Protein AF-A0A0M3KG77-F1 (afdb_monomer)

Radius of gyration: 26.74 Å; C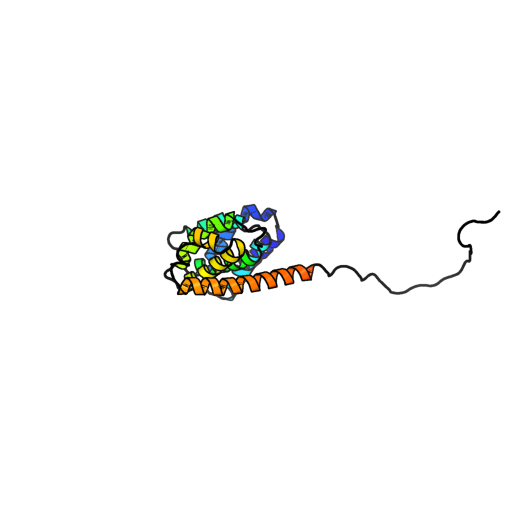α contacts (8 Å, |Δi|>4): 209; chains: 1; bounding box: 38×99×45 Å

Mean predicted aligned error: 10.79 Å

Foldseek 3Di:
DVLLVLLVVLLVCFPNCLVVCQVVVLVLLLQLVDPDPVSLVSSLSSLVSNLVRDPLLSCLNSVCVQLPPPDRDLSSLLSVLLSLLVSLLQDALVDGPVNNCLSCQVVLLVQCVDPDPSSVLSSLLNLLSVCRRPNDVVSCVRRDDQVVDPVSVVSSVVSNVVSVVSSVVVVVVVVVVPPDDDDDDDDDDDDDDDDDDDDDDDDDDDDD

InterPro domains:
  IPR011989 Armadillo-like helical [G3DSA:1.25.10.10] (1-162)
  IPR016024 Armadillo-type fold [SSF48371] (2-172)
  IPR045110 XMAP215 [PTHR12609] (2-206)

pLDDT: mean 81.8, std 22.36, range [30.47, 98.5]

Sequence (208 aa):
LAVRVLSGIARGFASKFTKYVPMFMTIVFEKFKDKKTSVREALNECVDTVASTSHADCFVASLTEVFEKKSVNPDIKANIDRWIYRTLLHYTQTNPPNDFITNMAPFIAQHICDGDADVRDAACMACAGVMRLIGEKTTSALIKGWVDDKVKQKKVNEYHEKAVAEAEELAKSAGAQGDDQHDDQNNLSGDKVVSRKKKTAFQAHQQH

Nearest PDB structures (foldseek):
  2qk2-assembly1_A  TM=8.746E-01  e=1.942E-06  Drosophila melanogaster
  4qmh-assembly1_A  TM=7.307E-01  e=7.332E-05  Drosophila melanogaster
  4qmi-assembly2_B  TM=6.830E-01  e=2.348E-04  Homo sapiens
  8w15-assembly1_A  TM=6.996E-01  e=5.588E-01  Homo sapiens
  5yvg-assembly2_B  TM=4.587E-01  e=5.588E-01  Homo sapiens

Secondary structure (DSSP, 8-state):
-HHHHHHHHHHHHGGGSTTTHHHHHHHHHHGGG---HHHHHHHHHHHHHHHHHS-GGGGHHHHHHHHTSTT--HHHHHHHHHHHHHHHHT-BTTB--HHHHHHHHHHHHHHTT-SSHHHHHHHHHHHHHHHHHH-HHHHHHHS-SSSS-HHHHHHHHHHHHHHHHHHHHHHHHHHTTSS-----------------------------

Organism: Anisakis simplex (NCBI:txid6269)

Solvent-accessible surface area (backbone atoms only — not comparable to full-atom values): 11937 Å² total; per-residue (Å²): 110,71,56,57,51,51,34,53,50,49,69,73,44,43,81,76,40,60,86,51,40,37,72,53,44,34,59,55,52,66,53,42,63,50,82,52,62,78,56,43,52,40,49,48,54,25,54,54,52,45,51,74,54,42,67,70,58,53,46,44,65,15,53,51,60,51,66,70,40,95,78,62,56,62,51,26,53,20,50,48,25,45,47,49,21,59,58,43,40,79,48,42,64,91,59,53,66,58,68,35,49,64,69,46,24,61,58,39,26,51,28,51,68,43,91,49,69,61,26,23,52,20,20,30,39,26,50,12,29,47,25,70,36,64,35,61,75,53,35,58,70,58,34,50,77,35,82,86,33,72,69,47,36,52,50,22,50,56,36,26,57,50,41,52,54,54,28,52,54,52,52,51,59,63,60,67,73,74,80,85,84,88,90,85,84,85,87,81,89,85,85,90,85,83,89,82,90,80,88,83,86,86,83,82,92,87,88,135

Structure (mmCIF, N/CA/C/O backbone):
data_AF-A0A0M3KG77-F1
#
_entry.id   AF-A0A0M3KG77-F1
#
loop_
_atom_site.group_PDB
_atom_site.id
_atom_site.type_symbol
_atom_site.label_atom_id
_atom_site.label_alt_id
_atom_site.label_comp_id
_atom_site.label_asym_id
_atom_site.label_entity_id
_atom_site.label_seq_id
_atom_site.pdbx_PDB_ins_code
_atom_site.Cartn_x
_atom_site.Cartn_y
_atom_site.Cartn_z
_atom_site.occupancy
_atom_site.B_iso_or_equiv
_atom_site.auth_seq_id
_atom_site.auth_comp_id
_atom_site.auth_asym_id
_atom_site.auth_atom_id
_atom_site.pdbx_PDB_model_num
ATOM 1 N N . LEU A 1 1 ? 5.569 -3.137 -23.865 1.00 60.34 1 LEU A N 1
ATOM 2 C CA . LEU A 1 1 ? 6.674 -4.038 -24.264 1.00 60.34 1 LEU A CA 1
ATOM 3 C C . LEU A 1 1 ? 7.835 -3.962 -23.274 1.00 60.34 1 LEU A C 1
ATOM 5 O O . LEU A 1 1 ? 8.082 -4.964 -22.627 1.00 60.34 1 LEU A O 1
ATOM 9 N N . ALA A 1 2 ? 8.453 -2.792 -23.056 1.00 71.31 2 ALA A N 1
ATOM 10 C CA . ALA A 1 2 ? 9.568 -2.633 -22.106 1.00 71.31 2 ALA A CA 1
ATOM 11 C C . ALA A 1 2 ? 9.277 -3.155 -20.682 1.00 71.31 2 ALA A C 1
ATOM 13 O O . ALA A 1 2 ? 10.054 -3.943 -20.162 1.00 71.31 2 ALA A O 1
ATOM 14 N N . VAL A 1 3 ? 8.127 -2.804 -20.090 1.00 69.00 3 VAL A N 1
ATOM 15 C CA . VAL A 1 3 ? 7.740 -3.275 -18.741 1.00 69.00 3 VAL A CA 1
ATOM 16 C C . VAL A 1 3 ? 7.684 -4.806 -18.657 1.00 69.00 3 VAL A C 1
ATOM 18 O O . VAL A 1 3 ? 8.231 -5.381 -17.729 1.00 69.00 3 VAL A O 1
ATOM 21 N N . ARG A 1 4 ? 7.128 -5.479 -19.674 1.00 71.06 4 ARG A N 1
ATOM 22 C CA . ARG A 1 4 ? 7.056 -6.952 -19.722 1.00 71.06 4 ARG A CA 1
ATOM 23 C C . ARG A 1 4 ? 8.426 -7.613 -19.886 1.00 71.06 4 ARG A C 1
ATOM 25 O O . ARG A 1 4 ? 8.660 -8.681 -19.330 1.00 71.06 4 ARG A O 1
ATOM 32 N N . VAL A 1 5 ? 9.343 -6.974 -20.617 1.00 71.25 5 VAL A N 1
ATOM 33 C CA . VAL A 1 5 ? 10.745 -7.422 -20.710 1.00 71.25 5 VAL A CA 1
ATOM 34 C C . VAL A 1 5 ? 11.422 -7.317 -19.344 1.00 71.25 5 VAL A C 1
ATOM 36 O O . VAL A 1 5 ? 12.105 -8.245 -18.929 1.00 71.25 5 VAL A O 1
ATOM 39 N N . LEU A 1 6 ? 11.173 -6.231 -18.612 1.00 64.31 6 LEU A N 1
ATOM 40 C CA . LEU A 1 6 ? 11.699 -6.029 -17.263 1.00 64.31 6 LEU A CA 1
ATOM 41 C C . LEU A 1 6 ? 11.138 -7.055 -16.267 1.00 64.31 6 LEU A C 1
ATOM 43 O O . LEU A 1 6 ? 11.905 -7.601 -15.478 1.00 64.31 6 LEU A O 1
ATOM 47 N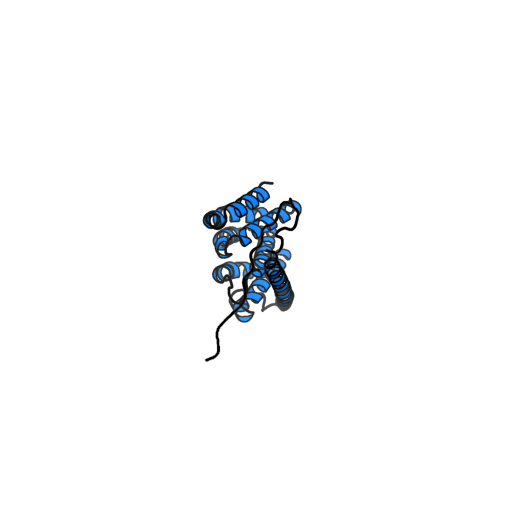 N . SER A 1 7 ? 9.857 -7.422 -16.378 1.00 65.69 7 SER A N 1
ATOM 48 C CA . SER A 1 7 ? 9.281 -8.546 -15.621 1.00 65.69 7 SER A CA 1
ATOM 49 C C . SER A 1 7 ? 9.973 -9.874 -15.951 1.00 65.69 7 SER A C 1
ATOM 51 O O . SER A 1 7 ? 10.257 -10.670 -15.060 1.00 65.69 7 SER A O 1
ATOM 53 N N . GLY A 1 8 ? 10.288 -10.115 -17.229 1.00 65.00 8 GLY A N 1
ATOM 54 C CA . GLY A 1 8 ? 11.055 -11.287 -17.665 1.00 65.00 8 GLY A CA 1
ATOM 55 C C . GLY A 1 8 ? 12.471 -11.332 -17.082 1.00 65.00 8 GLY A C 1
ATOM 56 O O . GLY A 1 8 ? 12.908 -12.384 -16.621 1.00 65.00 8 GLY A O 1
ATOM 57 N N . ILE A 1 9 ? 13.162 -10.190 -17.038 1.00 64.31 9 ILE A N 1
ATOM 58 C CA . ILE A 1 9 ? 14.504 -10.074 -16.449 1.00 64.31 9 ILE A CA 1
ATOM 59 C C . ILE A 1 9 ? 14.459 -10.312 -14.935 1.00 64.31 9 ILE A C 1
ATOM 61 O O . ILE A 1 9 ? 15.292 -11.057 -14.422 1.00 64.31 9 ILE A O 1
ATOM 65 N N . ALA A 1 10 ? 13.476 -9.740 -14.230 1.00 61.78 10 ALA A N 1
ATOM 66 C CA . ALA A 1 10 ? 13.300 -9.951 -12.793 1.00 61.78 10 ALA A CA 1
ATOM 67 C C . ALA A 1 10 ? 13.091 -11.438 -12.458 1.00 61.78 10 ALA A C 1
ATOM 69 O O . ALA A 1 10 ? 13.779 -11.969 -11.586 1.00 61.78 10 ALA A O 1
ATOM 70 N N . ARG A 1 11 ? 12.238 -12.142 -13.223 1.00 64.69 11 ARG A N 1
ATOM 71 C CA . ARG A 1 11 ? 12.064 -13.603 -13.096 1.00 64.69 11 ARG A CA 1
ATOM 72 C C . ARG A 1 11 ? 13.368 -14.368 -13.327 1.00 64.69 11 ARG A C 1
ATOM 74 O O . ARG A 1 11 ? 13.644 -15.324 -12.613 1.00 64.69 11 ARG A O 1
ATOM 81 N N . GLY A 1 12 ? 14.176 -13.945 -14.300 1.00 61.84 12 GLY A N 1
ATOM 82 C CA . GLY A 1 12 ? 15.427 -14.617 -14.661 1.00 61.84 12 GLY A CA 1
ATOM 83 C C . GLY A 1 12 ? 16.598 -14.400 -13.693 1.00 61.84 12 GLY A C 1
ATOM 84 O O . GLY A 1 12 ? 17.515 -15.217 -13.673 1.00 61.84 12 GLY A O 1
ATOM 85 N N . PHE A 1 13 ? 16.603 -13.324 -12.896 1.00 60.50 13 PHE A N 1
ATOM 86 C CA . PHE A 1 13 ? 17.741 -12.970 -12.028 1.00 60.50 13 PHE A CA 1
ATOM 87 C C . PHE A 1 13 ? 17.618 -13.432 -10.565 1.00 60.50 13 PHE A C 1
ATOM 89 O O . PHE A 1 13 ? 18.630 -13.414 -9.853 1.00 60.50 13 PHE A O 1
ATOM 96 N N . ALA A 1 14 ? 16.429 -13.860 -10.122 1.00 64.94 14 ALA A N 1
ATOM 97 C CA . ALA A 1 14 ? 16.156 -14.332 -8.758 1.00 64.9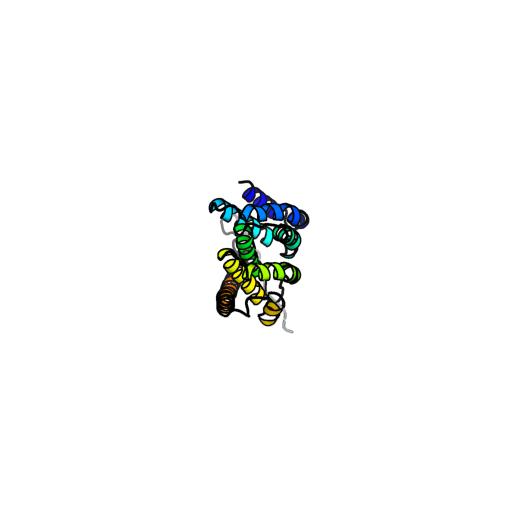4 14 ALA A CA 1
ATOM 98 C C . ALA A 1 14 ? 16.812 -13.437 -7.672 1.00 64.94 14 ALA A C 1
ATOM 100 O O . ALA A 1 14 ? 16.789 -12.209 -7.769 1.00 64.94 14 ALA A O 1
ATOM 101 N N . SER A 1 15 ? 17.458 -14.027 -6.658 1.00 58.00 15 SER A N 1
ATOM 102 C CA . SER A 1 15 ? 18.043 -13.323 -5.500 1.00 58.00 15 SER A CA 1
ATOM 103 C C . SER A 1 15 ? 19.177 -12.336 -5.821 1.00 58.00 15 SER A C 1
ATOM 105 O O . SER A 1 15 ? 19.550 -11.523 -4.978 1.00 58.00 15 SER A O 1
ATOM 107 N N . LYS A 1 16 ? 19.740 -12.352 -7.038 1.00 66.00 16 LYS A N 1
ATOM 108 C CA . LYS A 1 16 ? 20.783 -11.393 -7.454 1.00 66.00 16 LYS A CA 1
ATOM 109 C C . LYS A 1 16 ? 20.202 -10.064 -7.941 1.00 66.00 16 LYS A C 1
ATOM 111 O O . LYS A 1 16 ? 20.964 -9.114 -8.144 1.00 66.00 16 LYS A O 1
ATOM 116 N N . PHE A 1 17 ? 18.881 -9.989 -8.126 1.00 66.88 17 PHE A N 1
ATOM 117 C CA . PHE A 1 17 ? 18.191 -8.788 -8.593 1.00 66.88 17 PHE A CA 1
ATOM 118 C C . PHE A 1 17 ? 17.994 -7.740 -7.492 1.00 66.88 17 PHE A C 1
ATOM 120 O O . PHE A 1 17 ? 17.902 -6.553 -7.795 1.00 66.88 17 PHE A O 1
ATOM 127 N N . THR A 1 18 ? 18.011 -8.147 -6.220 1.00 67.25 18 THR A N 1
ATOM 128 C CA . THR A 1 18 ? 17.667 -7.310 -5.060 1.00 67.25 18 THR A CA 1
ATOM 129 C C . THR A 1 18 ? 18.435 -5.986 -4.997 1.00 67.25 18 THR A C 1
ATOM 131 O O . THR A 1 18 ? 17.856 -4.954 -4.681 1.00 67.25 18 THR A O 1
ATOM 134 N N . LYS A 1 19 ? 19.716 -5.968 -5.391 1.00 72.56 19 LYS A N 1
ATOM 135 C CA . LYS A 1 19 ? 20.536 -4.739 -5.415 1.00 72.56 19 LYS A CA 1
ATOM 136 C C . LYS A 1 19 ? 20.134 -3.716 -6.488 1.00 72.56 19 LYS A C 1
ATOM 138 O O . LYS A 1 19 ? 20.517 -2.557 -6.390 1.00 72.56 19 LYS A O 1
ATOM 143 N N . TYR A 1 20 ? 19.400 -4.137 -7.516 1.00 74.88 20 TYR A N 1
ATOM 144 C CA . TYR A 1 20 ? 18.928 -3.271 -8.602 1.00 74.88 20 TYR A CA 1
ATOM 145 C C . TYR A 1 20 ? 17.472 -2.833 -8.417 1.00 74.88 20 TYR A C 1
ATOM 147 O O . TYR A 1 20 ? 17.042 -1.884 -9.076 1.00 74.88 20 TYR A O 1
ATOM 155 N N . VAL A 1 21 ? 16.738 -3.492 -7.510 1.00 75.81 21 VAL A N 1
ATOM 156 C CA . VAL A 1 21 ? 15.339 -3.179 -7.188 1.00 75.81 21 VAL A CA 1
ATOM 157 C C . VAL A 1 21 ? 15.175 -1.690 -6.860 1.00 75.81 21 VAL A C 1
ATOM 159 O O . VAL A 1 21 ? 14.364 -1.066 -7.542 1.00 75.81 21 VAL A O 1
ATOM 162 N N . PRO A 1 22 ? 15.978 -1.065 -5.967 1.00 77.75 22 PRO A N 1
ATOM 163 C CA . PRO A 1 22 ? 15.773 0.337 -5.610 1.00 77.75 22 PRO A CA 1
ATOM 164 C C . PRO A 1 22 ? 15.830 1.309 -6.799 1.00 77.75 22 PRO A C 1
ATOM 166 O O . PRO A 1 22 ? 15.009 2.211 -6.918 1.00 77.75 22 PRO A O 1
ATOM 169 N N . MET A 1 23 ? 16.776 1.103 -7.720 1.00 76.44 23 MET A N 1
ATOM 170 C CA . MET A 1 23 ? 16.989 1.998 -8.864 1.00 76.44 23 MET A CA 1
ATOM 171 C C . MET A 1 23 ? 15.898 1.846 -9.927 1.00 76.44 23 MET A C 1
ATOM 173 O O . MET A 1 23 ? 15.428 2.823 -10.507 1.00 76.44 23 MET A O 1
ATOM 177 N N . PHE A 1 24 ? 15.512 0.607 -10.219 1.00 83.62 24 PHE A N 1
ATOM 178 C CA . PHE A 1 24 ? 14.562 0.333 -11.287 1.00 83.62 24 PHE A CA 1
ATOM 179 C C . PHE A 1 24 ? 13.112 0.544 -10.834 1.00 83.62 24 PHE A C 1
ATOM 181 O O . PHE A 1 24 ? 12.301 1.080 -11.593 1.00 83.62 24 PHE A O 1
ATOM 188 N N . MET A 1 25 ? 12.783 0.178 -9.594 1.00 89.62 25 MET A N 1
ATOM 189 C CA . MET A 1 25 ? 11.414 0.263 -9.093 1.00 89.62 25 MET A CA 1
ATOM 190 C C . MET A 1 25 ? 10.932 1.697 -8.928 1.00 89.62 25 MET A C 1
ATOM 192 O O . MET A 1 25 ? 9.764 1.940 -9.214 1.00 89.62 25 MET A O 1
ATOM 196 N N . THR A 1 26 ? 11.802 2.659 -8.594 1.00 91.19 26 THR A N 1
ATOM 197 C CA . THR A 1 26 ? 11.439 4.088 -8.616 1.00 91.19 26 THR A CA 1
ATOM 198 C C . THR A 1 26 ? 10.849 4.466 -9.981 1.00 91.19 26 THR A C 1
ATOM 200 O O . THR A 1 26 ? 9.751 5.013 -10.057 1.00 91.19 26 THR A O 1
ATOM 203 N N . ILE A 1 27 ? 11.514 4.084 -11.079 1.00 90.44 27 ILE A N 1
ATOM 204 C CA . ILE A 1 27 ? 11.061 4.384 -12.448 1.00 90.44 27 ILE A CA 1
ATOM 205 C C . ILE A 1 27 ? 9.740 3.671 -12.767 1.00 90.44 27 ILE A C 1
ATOM 207 O O . ILE A 1 27 ? 8.864 4.250 -13.413 1.00 90.44 27 ILE A O 1
ATOM 211 N N . VAL A 1 28 ? 9.576 2.416 -12.338 1.00 91.00 28 VAL A N 1
ATOM 212 C CA . VAL A 1 28 ? 8.328 1.661 -12.548 1.00 91.00 28 VAL A CA 1
ATOM 213 C C . VAL A 1 28 ? 7.169 2.307 -11.800 1.00 91.00 28 VAL A C 1
ATOM 215 O O . VAL A 1 28 ? 6.113 2.529 -12.393 1.00 91.00 28 VAL A O 1
ATOM 218 N N . PHE A 1 29 ? 7.370 2.662 -10.533 1.00 93.44 29 PHE A N 1
ATOM 219 C CA . PHE A 1 29 ? 6.356 3.301 -9.707 1.00 93.44 29 PHE A CA 1
ATOM 220 C C . PHE A 1 29 ? 5.920 4.650 -10.288 1.00 93.44 29 PHE A C 1
ATOM 222 O O . PHE A 1 29 ? 4.727 4.935 -10.371 1.00 93.44 29 PHE A O 1
ATOM 229 N N . GLU A 1 30 ? 6.845 5.445 -10.825 1.00 92.50 30 GLU A N 1
ATOM 230 C CA . GLU A 1 30 ? 6.506 6.698 -11.510 1.00 92.50 30 GLU A CA 1
ATOM 231 C C . GLU A 1 30 ? 5.641 6.519 -12.765 1.00 92.50 30 GLU A C 1
ATOM 233 O O . GLU A 1 30 ? 4.944 7.450 -13.190 1.00 92.50 30 GLU A O 1
ATOM 238 N N . LYS A 1 31 ? 5.673 5.337 -13.390 1.00 92.38 31 LYS A N 1
ATOM 239 C CA . LYS A 1 31 ? 4.838 5.030 -14.557 1.00 92.38 31 LYS A CA 1
ATOM 240 C C . LYS A 1 31 ? 3.386 4.736 -14.199 1.00 92.38 31 LYS A C 1
ATOM 242 O O . LYS A 1 31 ? 2.560 4.773 -15.108 1.00 92.38 31 LYS A O 1
ATOM 247 N N . PHE A 1 32 ? 3.032 4.574 -12.921 1.00 92.06 32 PHE A N 1
ATOM 248 C CA . PHE A 1 32 ? 1.634 4.398 -12.500 1.00 92.06 32 PHE A CA 1
ATOM 249 C C . PHE A 1 32 ? 0.712 5.590 -12.798 1.00 92.06 32 PHE A C 1
ATOM 251 O O . PHE A 1 32 ? -0.506 5.453 -12.713 1.00 92.06 32 PHE A O 1
ATOM 258 N N . LYS A 1 33 ? 1.260 6.731 -13.234 1.00 91.19 33 LYS A N 1
ATOM 259 C CA . LYS A 1 33 ? 0.473 7.845 -13.788 1.00 91.19 33 LYS A CA 1
ATOM 260 C C . LYS A 1 33 ? -0.224 7.530 -15.121 1.00 91.19 33 LYS A C 1
ATOM 262 O O . LYS A 1 33 ? -1.044 8.326 -15.572 1.00 91.19 33 LYS A O 1
ATOM 267 N N . ASP A 1 34 ? 0.131 6.435 -15.797 1.00 90.06 34 ASP A N 1
ATOM 268 C CA . ASP A 1 34 ? -0.498 6.045 -17.060 1.00 90.06 34 ASP A CA 1
ATOM 269 C C . ASP A 1 34 ? -1.899 5.462 -16.819 1.00 90.06 34 ASP A C 1
ATOM 271 O O . ASP A 1 34 ? -2.087 4.533 -16.031 1.00 90.06 34 ASP A O 1
ATOM 275 N N . LYS A 1 35 ? -2.900 6.015 -17.512 1.00 88.81 35 LYS A N 1
ATOM 276 C CA . LYS A 1 35 ? -4.305 5.620 -17.350 1.00 88.81 35 LYS A CA 1
ATOM 277 C C . LYS A 1 35 ? -4.739 4.493 -18.274 1.00 88.81 35 LYS A C 1
ATOM 279 O O . LYS A 1 35 ? -5.825 3.947 -18.087 1.00 88.81 35 LYS A O 1
ATOM 284 N N . LYS A 1 36 ? -3.918 4.125 -19.258 1.00 91.06 36 LYS A N 1
ATOM 285 C CA . LYS A 1 36 ? -4.250 3.081 -20.221 1.00 91.06 36 LYS A CA 1
ATOM 286 C C . LYS A 1 36 ? -4.274 1.726 -19.519 1.00 91.06 36 LYS A C 1
ATOM 288 O O . LYS A 1 36 ? -3.245 1.264 -19.031 1.00 91.06 36 LYS A O 1
ATOM 293 N N . THR A 1 37 ? -5.425 1.054 -19.543 1.00 88.31 37 THR A N 1
ATOM 294 C CA . THR A 1 37 ? -5.647 -0.245 -18.883 1.00 88.31 37 THR A CA 1
ATOM 295 C C . THR A 1 37 ? -4.543 -1.253 -19.194 1.00 88.31 37 THR A C 1
ATOM 297 O O . THR A 1 37 ? -3.910 -1.767 -18.281 1.00 88.31 37 THR A O 1
ATOM 300 N N . SER A 1 38 ? -4.188 -1.414 -20.474 1.00 88.19 38 SER A N 1
ATOM 301 C CA . SER A 1 38 ? -3.136 -2.351 -20.894 1.00 88.19 38 SER A CA 1
ATOM 302 C C . SER A 1 38 ? -1.744 -2.037 -20.326 1.00 88.19 38 SER A C 1
ATOM 304 O O . SER A 1 38 ? -0.890 -2.918 -20.248 1.00 88.19 38 SER A O 1
ATOM 306 N N . VAL A 1 39 ? -1.463 -0.760 -20.033 1.00 88.75 39 VAL A N 1
ATOM 307 C CA . VAL A 1 39 ? -0.197 -0.325 -19.423 1.00 88.75 39 VAL A CA 1
ATOM 308 C C . VAL A 1 39 ? -0.255 -0.558 -17.921 1.00 88.75 39 VAL A C 1
ATOM 310 O O . VAL A 1 39 ? 0.687 -1.118 -17.372 1.00 88.75 39 VAL A O 1
ATOM 313 N N . ARG A 1 40 ? -1.373 -0.205 -17.279 1.00 88.25 40 ARG A N 1
ATOM 314 C CA . ARG A 1 40 ? -1.604 -0.427 -15.848 1.00 88.25 40 ARG A CA 1
ATOM 315 C C . ARG A 1 40 ? -1.514 -1.906 -15.475 1.00 88.25 40 ARG A C 1
ATOM 317 O O . ARG A 1 40 ? -0.831 -2.244 -14.518 1.00 88.25 40 ARG A O 1
ATOM 324 N N . GLU A 1 41 ? -2.133 -2.784 -16.259 1.00 89.00 41 GLU A N 1
ATOM 325 C CA . GLU A 1 41 ? -2.041 -4.239 -16.086 1.00 89.00 41 GLU A CA 1
ATOM 326 C C . GLU A 1 41 ? -0.596 -4.729 -16.189 1.00 89.00 41 GLU A C 1
ATOM 328 O O . GLU A 1 41 ? -0.136 -5.467 -15.326 1.00 89.00 41 GLU A O 1
ATOM 333 N N . ALA A 1 42 ? 0.151 -4.265 -17.197 1.00 89.19 42 ALA A N 1
ATOM 334 C CA . ALA A 1 42 ? 1.554 -4.639 -17.356 1.00 89.19 42 ALA A CA 1
ATOM 335 C C . ALA A 1 42 ? 2.434 -4.125 -16.203 1.00 89.19 42 ALA A C 1
ATOM 337 O O . ALA A 1 42 ? 3.383 -4.800 -15.814 1.00 89.19 42 ALA A O 1
ATOM 338 N N . LEU A 1 43 ? 2.145 -2.931 -15.671 1.00 90.50 43 LEU A N 1
ATOM 339 C CA . LEU A 1 43 ? 2.839 -2.385 -14.505 1.00 90.50 43 LEU A CA 1
ATOM 340 C C . LEU A 1 43 ? 2.545 -3.214 -13.257 1.00 90.50 43 LEU A C 1
ATOM 342 O O . LEU A 1 43 ? 3.495 -3.607 -12.590 1.00 90.50 43 LEU A O 1
ATOM 346 N N . ASN A 1 44 ? 1.272 -3.527 -12.993 1.00 91.00 44 ASN A N 1
ATOM 347 C CA . ASN A 1 44 ? 0.861 -4.382 -11.878 1.00 91.00 44 ASN A CA 1
ATOM 348 C C . ASN A 1 44 ? 1.529 -5.758 -11.956 1.00 91.00 44 ASN A C 1
ATOM 350 O O . ASN A 1 44 ? 2.201 -6.152 -11.011 1.00 91.00 44 ASN A O 1
ATOM 354 N N . GLU A 1 45 ? 1.455 -6.426 -13.110 1.00 89.81 45 GLU A N 1
ATOM 355 C CA . GLU A 1 45 ? 2.119 -7.716 -13.330 1.00 89.81 45 GLU A CA 1
ATOM 356 C C . GLU A 1 45 ? 3.624 -7.627 -13.040 1.00 89.81 45 GLU A C 1
ATOM 358 O O . GLU A 1 45 ? 4.196 -8.512 -12.405 1.00 89.81 45 GLU A O 1
ATOM 363 N N . CYS A 1 46 ? 4.276 -6.541 -13.466 1.00 88.81 46 CYS A N 1
ATOM 364 C CA . CYS A 1 46 ? 5.698 -6.342 -13.234 1.00 88.81 46 CYS A CA 1
ATOM 365 C C . CYS A 1 46 ? 6.028 -6.184 -11.751 1.00 88.81 46 CYS A C 1
ATOM 367 O O . CYS A 1 46 ? 6.929 -6.864 -11.267 1.00 88.81 46 CYS A O 1
ATOM 369 N N . VAL A 1 47 ? 5.338 -5.295 -11.035 1.00 91.06 47 VAL A N 1
ATOM 370 C CA . VAL A 1 47 ? 5.629 -5.048 -9.616 1.00 91.06 47 VAL A CA 1
ATOM 371 C C . VAL A 1 47 ? 5.276 -6.257 -8.750 1.00 91.06 47 VAL A C 1
ATOM 373 O O . VAL A 1 47 ? 6.048 -6.597 -7.858 1.00 91.06 47 VAL A O 1
ATOM 376 N N . ASP A 1 48 ? 4.186 -6.961 -9.068 1.00 90.62 48 ASP A N 1
ATOM 377 C CA . ASP A 1 48 ? 3.765 -8.185 -8.378 1.00 90.62 48 ASP A CA 1
ATOM 378 C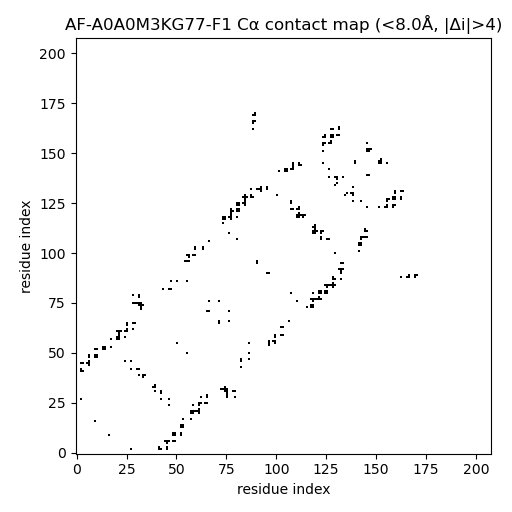 C . ASP A 1 48 ? 4.794 -9.307 -8.620 1.00 90.62 48 ASP A C 1
ATOM 380 O O . ASP A 1 48 ? 5.222 -9.991 -7.691 1.00 90.62 48 ASP A O 1
ATOM 384 N N . THR A 1 49 ? 5.296 -9.434 -9.854 1.00 88.25 49 THR A N 1
ATOM 385 C CA . THR A 1 49 ? 6.372 -10.379 -10.185 1.00 88.25 49 THR A CA 1
ATOM 386 C C . THR A 1 49 ? 7.649 -10.073 -9.403 1.00 88.25 49 THR A C 1
ATOM 388 O O . THR A 1 49 ? 8.237 -10.983 -8.823 1.00 88.25 49 THR A O 1
ATOM 391 N N . VAL A 1 50 ? 8.091 -8.812 -9.343 1.00 86.88 50 VAL A N 1
ATOM 392 C CA . VAL A 1 50 ? 9.302 -8.458 -8.580 1.00 86.88 50 VAL A CA 1
ATOM 393 C C . VAL A 1 50 ? 9.087 -8.750 -7.091 1.00 86.88 50 VAL A C 1
ATOM 395 O O . VAL A 1 50 ? 9.967 -9.344 -6.466 1.00 86.88 50 VAL A O 1
ATOM 398 N N . ALA A 1 51 ? 7.911 -8.428 -6.543 1.00 88.50 51 ALA A N 1
ATOM 399 C CA . ALA A 1 51 ? 7.551 -8.715 -5.153 1.00 88.50 51 ALA A CA 1
ATOM 400 C C . ALA A 1 51 ? 7.545 -10.219 -4.837 1.00 88.50 51 ALA A C 1
ATOM 402 O O . ALA A 1 51 ? 7.972 -10.617 -3.763 1.00 88.50 51 ALA A O 1
ATOM 403 N N . SER A 1 52 ? 7.162 -11.078 -5.786 1.00 86.62 52 SER A N 1
ATOM 404 C CA . SER A 1 52 ? 7.230 -12.538 -5.596 1.00 86.62 52 SER A CA 1
ATOM 405 C C . SER A 1 52 ? 8.664 -13.087 -5.509 1.00 86.62 52 SER A C 1
ATOM 407 O O . SER A 1 52 ? 8.887 -14.179 -4.995 1.00 86.62 52 SER A O 1
ATOM 409 N N . THR A 1 53 ? 9.651 -12.330 -5.999 1.00 83.62 53 THR A N 1
ATOM 410 C CA . THR A 1 53 ? 11.067 -12.741 -6.045 1.00 83.62 53 THR A CA 1
ATOM 411 C C . THR A 1 53 ? 11.942 -12.084 -4.976 1.00 83.62 53 THR A C 1
ATOM 413 O O . THR A 1 53 ? 13.137 -12.367 -4.905 1.00 83.62 53 THR A O 1
ATOM 416 N N . SER A 1 54 ? 11.399 -11.156 -4.184 1.00 84.44 54 SER A N 1
ATOM 417 C CA . SER A 1 54 ? 12.155 -10.314 -3.248 1.00 84.44 54 SER A CA 1
ATOM 418 C C . SER A 1 54 ? 11.321 -9.962 -2.019 1.00 84.44 54 SER A C 1
ATOM 420 O O . SER A 1 54 ? 10.111 -9.813 -2.108 1.00 84.44 54 SER A O 1
ATOM 422 N N . HIS A 1 55 ? 11.967 -9.764 -0.870 1.00 89.56 55 HIS A N 1
ATOM 423 C CA . HIS A 1 55 ? 11.268 -9.310 0.334 1.00 89.56 55 HIS A CA 1
ATOM 424 C C . HIS A 1 55 ? 10.751 -7.864 0.181 1.00 89.56 55 HIS A C 1
ATOM 426 O O . HIS A 1 55 ? 11.423 -7.041 -0.446 1.00 89.56 55 HIS A O 1
ATOM 432 N N . ALA A 1 56 ? 9.607 -7.527 0.789 1.00 91.62 56 ALA A N 1
ATOM 433 C CA . ALA A 1 56 ? 8.987 -6.198 0.712 1.00 91.62 56 ALA A CA 1
ATOM 434 C C . ALA A 1 56 ? 9.929 -5.051 1.132 1.00 91.62 56 ALA A C 1
ATOM 436 O O . ALA A 1 56 ? 9.892 -3.969 0.545 1.00 91.62 56 ALA A O 1
ATOM 437 N N . ASP A 1 57 ? 10.845 -5.292 2.073 1.00 91.56 57 ASP A N 1
ATOM 438 C CA . ASP A 1 57 ? 11.800 -4.271 2.534 1.00 91.56 57 ASP A CA 1
ATOM 439 C C . ASP A 1 57 ? 12.696 -3.728 1.406 1.00 91.56 57 ASP A C 1
ATOM 441 O O . ASP A 1 57 ? 13.152 -2.586 1.456 1.00 91.56 57 ASP A O 1
ATOM 445 N N . CYS A 1 58 ? 12.895 -4.499 0.331 1.00 90.50 58 CYS A N 1
ATOM 446 C CA . CYS A 1 58 ? 13.699 -4.085 -0.822 1.00 90.50 58 CYS A CA 1
ATOM 447 C C . CYS A 1 58 ? 13.094 -2.889 -1.577 1.00 90.50 58 CYS A C 1
ATOM 449 O O . CYS A 1 58 ? 13.799 -2.215 -2.329 1.00 90.50 58 CYS A O 1
ATOM 451 N N . PHE A 1 59 ? 11.797 -2.629 -1.398 1.00 93.25 59 PHE A N 1
ATOM 452 C CA . PHE A 1 59 ? 11.073 -1.557 -2.078 1.00 93.25 59 PHE A CA 1
ATOM 453 C C . PHE A 1 59 ? 11.019 -0.260 -1.267 1.00 93.25 59 PHE A C 1
ATOM 455 O O . PHE A 1 59 ? 10.664 0.772 -1.836 1.00 93.25 59 PHE A O 1
ATOM 462 N N . VAL A 1 60 ? 11.390 -0.283 0.022 1.00 94.38 60 VAL A N 1
ATOM 463 C CA . VAL A 1 60 ? 11.290 0.882 0.923 1.00 94.38 60 VAL A CA 1
ATOM 464 C C . VAL A 1 60 ? 11.992 2.096 0.325 1.00 94.38 60 VAL A C 1
ATOM 466 O O . VAL A 1 60 ? 11.379 3.149 0.202 1.00 94.38 60 VAL A O 1
ATOM 469 N N . ALA A 1 61 ? 13.238 1.934 -0.132 1.00 93.50 61 ALA A N 1
ATOM 470 C CA . ALA A 1 61 ? 14.009 3.032 -0.711 1.00 93.50 61 ALA A CA 1
ATOM 471 C C . ALA A 1 61 ? 13.314 3.667 -1.930 1.00 93.50 61 ALA A C 1
ATOM 473 O O . ALA A 1 61 ? 13.203 4.888 -1.997 1.00 93.50 61 ALA A O 1
ATOM 474 N N . SER A 1 62 ? 12.796 2.856 -2.861 1.00 93.31 62 SER A N 1
ATOM 475 C CA . SER A 1 62 ? 12.096 3.369 -4.048 1.00 93.31 62 SER A CA 1
ATOM 476 C C . SER A 1 62 ? 10.786 4.063 -3.709 1.00 93.31 62 SER A C 1
ATOM 478 O O . SER A 1 62 ? 10.457 5.084 -4.303 1.00 93.31 62 SER A O 1
ATOM 480 N N . LEU A 1 63 ? 10.010 3.495 -2.787 1.00 95.62 63 LEU A N 1
ATOM 481 C CA . LEU A 1 63 ? 8.712 4.041 -2.399 1.00 95.62 63 LEU A CA 1
ATOM 482 C C . LEU A 1 63 ? 8.877 5.369 -1.674 1.00 95.62 63 LEU A C 1
ATOM 484 O O . LEU A 1 63 ? 8.213 6.337 -2.034 1.00 95.62 63 LEU A O 1
ATOM 488 N N . THR A 1 64 ? 9.808 5.430 -0.721 1.00 95.31 64 THR A N 1
ATOM 489 C CA . THR A 1 64 ? 10.170 6.666 -0.026 1.00 95.31 64 THR A CA 1
ATOM 490 C C . THR A 1 64 ? 10.620 7.726 -1.027 1.00 95.31 64 THR A C 1
ATOM 492 O O . THR A 1 64 ? 10.072 8.824 -1.030 1.00 95.31 64 THR A O 1
ATOM 495 N N . GLU A 1 65 ? 11.518 7.385 -1.960 1.00 94.75 65 GLU A N 1
ATOM 496 C CA . GLU A 1 65 ? 11.966 8.322 -2.996 1.00 94.75 65 GLU A CA 1
ATOM 497 C C . GLU A 1 65 ? 10.801 8.843 -3.854 1.00 94.75 65 GLU A C 1
ATOM 499 O O . GLU A 1 65 ? 10.756 10.026 -4.190 1.00 94.75 65 GLU A O 1
ATOM 504 N N . VAL A 1 66 ? 9.849 7.983 -4.229 1.00 94.75 66 VAL A N 1
ATOM 505 C CA . VAL A 1 66 ? 8.668 8.386 -5.007 1.00 94.75 66 VAL A CA 1
ATOM 506 C C . VAL A 1 66 ? 7.748 9.291 -4.190 1.00 94.75 66 VAL A C 1
ATOM 508 O O . VAL A 1 66 ? 7.295 10.308 -4.719 1.00 94.75 66 VAL A O 1
ATOM 511 N N . PHE A 1 67 ? 7.475 8.950 -2.931 1.00 95.00 67 PHE A N 1
ATOM 512 C CA . PHE A 1 67 ? 6.524 9.670 -2.086 1.00 95.00 67 PHE A CA 1
ATOM 513 C C . PHE A 1 67 ? 7.049 10.999 -1.536 1.00 95.00 67 PHE A C 1
ATOM 515 O O . PHE A 1 67 ? 6.262 11.926 -1.355 1.00 95.00 67 PHE A O 1
ATOM 522 N N . GLU A 1 68 ? 8.360 11.147 -1.350 1.00 94.38 68 GLU A N 1
ATOM 523 C CA . GLU A 1 68 ? 8.981 12.400 -0.896 1.00 94.38 68 GLU A CA 1
ATOM 524 C C . GLU A 1 68 ? 9.028 13.493 -1.979 1.00 94.38 68 GLU A C 1
ATOM 526 O O . GLU A 1 68 ? 9.377 14.647 -1.706 1.00 94.38 68 GLU A O 1
ATOM 531 N N . LYS A 1 69 ? 8.643 13.186 -3.226 1.00 92.38 69 LYS A N 1
ATOM 532 C CA . LYS A 1 69 ? 8.601 14.191 -4.297 1.00 92.38 69 LYS A CA 1
ATOM 533 C C . LYS A 1 69 ? 7.535 15.238 -3.990 1.00 92.38 69 LYS A C 1
ATOM 535 O O . LYS A 1 69 ? 6.382 14.933 -3.710 1.00 92.38 69 LYS A O 1
ATOM 540 N N . LYS A 1 70 ? 7.905 16.511 -4.158 1.00 80.06 70 LYS A N 1
ATOM 541 C CA . LYS A 1 70 ? 7.078 17.687 -3.823 1.00 80.06 70 LYS A CA 1
ATOM 542 C C . LYS A 1 70 ? 5.656 17.673 -4.412 1.00 80.06 70 LYS A C 1
ATOM 544 O O . LYS A 1 70 ? 4.770 18.321 -3.866 1.00 80.06 70 LYS A O 1
ATOM 549 N N . SER A 1 71 ? 5.437 16.982 -5.531 1.00 86.06 71 SER A N 1
ATOM 550 C CA . SER A 1 71 ? 4.114 16.811 -6.136 1.00 86.06 71 SER A CA 1
ATOM 551 C C . SER A 1 71 ? 3.995 15.434 -6.785 1.00 86.06 71 SER A C 1
ATOM 553 O O . SER A 1 71 ? 4.276 15.252 -7.973 1.00 86.06 71 SER A O 1
ATOM 555 N N . VAL A 1 72 ? 3.616 14.444 -5.981 1.00 91.88 72 VAL A N 1
ATOM 556 C CA . VAL A 1 72 ? 3.315 13.093 -6.465 1.00 91.88 72 VAL A CA 1
ATOM 557 C C . VAL A 1 72 ? 1.916 13.076 -7.067 1.00 91.88 72 VAL A C 1
ATOM 559 O O . VAL A 1 72 ? 0.953 13.519 -6.443 1.00 91.88 72 VAL A O 1
ATOM 562 N N . ASN A 1 73 ? 1.798 12.539 -8.280 1.00 94.44 73 ASN A N 1
ATOM 563 C CA . ASN A 1 73 ? 0.517 12.392 -8.962 1.00 94.44 73 ASN A CA 1
ATOM 564 C C . ASN A 1 73 ? -0.440 11.479 -8.146 1.00 94.44 73 ASN A C 1
ATOM 566 O O . ASN A 1 73 ? -0.001 10.408 -7.721 1.00 94.44 73 ASN A O 1
ATOM 570 N N . PRO A 1 74 ? -1.728 11.844 -7.961 1.00 96.06 74 PRO A N 1
ATOM 571 C CA . PRO A 1 74 ? -2.706 11.017 -7.244 1.00 96.06 74 PRO A CA 1
ATOM 572 C C . PRO A 1 74 ? -2.832 9.583 -7.775 1.00 96.06 74 PRO A C 1
ATOM 574 O O . PRO A 1 74 ? -2.867 8.641 -6.989 1.00 96.06 74 PRO A O 1
ATOM 577 N N . ASP A 1 75 ? -2.792 9.389 -9.098 1.00 94.88 75 ASP A N 1
ATOM 578 C CA . ASP A 1 75 ? -2.809 8.057 -9.706 1.00 94.88 75 ASP A CA 1
ATOM 579 C C . ASP A 1 75 ? -1.594 7.231 -9.250 1.00 94.88 75 ASP A C 1
ATOM 581 O O . ASP A 1 75 ? -1.731 6.046 -8.962 1.00 94.88 75 ASP A O 1
ATOM 585 N N . ILE A 1 76 ? -0.407 7.837 -9.123 1.00 96.12 76 ILE A N 1
ATOM 586 C CA . ILE A 1 76 ? 0.779 7.125 -8.619 1.00 96.12 76 ILE A CA 1
ATOM 587 C C . ILE A 1 76 ? 0.530 6.655 -7.182 1.00 96.12 76 ILE A C 1
ATOM 589 O O . ILE A 1 76 ? 0.691 5.468 -6.908 1.00 96.12 76 ILE A O 1
ATOM 593 N N . LYS A 1 77 ? 0.076 7.549 -6.293 1.00 97.25 77 LYS A N 1
ATOM 594 C CA . LYS A 1 77 ? -0.213 7.213 -4.888 1.00 97.25 77 LYS A CA 1
ATOM 595 C C . LYS A 1 77 ? -1.218 6.069 -4.778 1.00 97.25 77 LYS A C 1
ATOM 597 O O . LYS A 1 77 ? -0.910 5.032 -4.200 1.00 97.25 77 LYS A O 1
ATOM 602 N N . ALA A 1 78 ? -2.374 6.215 -5.425 1.00 97.31 78 ALA A N 1
ATOM 603 C CA . ALA A 1 78 ? -3.457 5.246 -5.322 1.00 97.31 78 ALA A CA 1
ATOM 604 C C . ALA A 1 78 ? -3.082 3.868 -5.895 1.00 97.31 78 ALA A C 1
ATOM 606 O O . ALA A 1 78 ? -3.531 2.837 -5.400 1.00 97.31 78 ALA A O 1
ATOM 607 N N . ASN A 1 79 ? -2.270 3.806 -6.954 1.00 96.62 79 ASN A N 1
ATOM 608 C CA . ASN A 1 79 ? -1.838 2.518 -7.506 1.00 96.62 79 ASN A CA 1
ATOM 609 C C . ASN A 1 79 ? -0.763 1.850 -6.648 1.00 96.62 79 ASN A C 1
ATOM 611 O O . ASN A 1 79 ? -0.795 0.627 -6.503 1.00 96.62 79 ASN A O 1
ATOM 615 N N . ILE A 1 80 ? 0.141 2.629 -6.051 1.00 97.75 80 ILE A N 1
ATOM 616 C CA . ILE A 1 80 ? 1.121 2.098 -5.105 1.00 97.75 80 ILE A CA 1
ATOM 617 C C . ILE A 1 80 ? 0.420 1.578 -3.849 1.00 97.75 80 ILE A C 1
ATOM 619 O O . ILE A 1 80 ? 0.691 0.451 -3.458 1.00 97.75 80 ILE A O 1
ATOM 623 N N . ASP A 1 81 ? -0.533 2.311 -3.271 1.00 98.38 81 ASP A N 1
ATOM 624 C CA . ASP A 1 81 ? -1.269 1.853 -2.082 1.00 98.38 81 ASP A CA 1
ATOM 625 C C . ASP A 1 81 ? -2.052 0.555 -2.356 1.00 98.38 81 ASP A C 1
ATOM 627 O O . ASP A 1 81 ? -2.044 -0.377 -1.549 1.00 98.38 81 ASP A O 1
ATOM 631 N N . ARG A 1 82 ? -2.649 0.421 -3.549 1.00 97.94 82 ARG A N 1
ATOM 632 C CA . ARG A 1 82 ? -3.259 -0.846 -3.991 1.00 97.94 82 ARG A CA 1
ATOM 633 C C . ARG A 1 82 ? -2.243 -1.971 -4.141 1.00 97.94 82 ARG A C 1
ATOM 635 O O . ARG A 1 82 ? -2.576 -3.124 -3.885 1.00 97.94 82 ARG A O 1
ATOM 642 N N . TRP A 1 83 ? -1.037 -1.672 -4.611 1.00 97.75 83 TRP A N 1
ATOM 643 C CA . TRP A 1 83 ? 0.035 -2.659 -4.705 1.00 97.75 83 TRP A CA 1
ATOM 644 C C . TRP A 1 83 ? 0.563 -3.063 -3.324 1.00 97.75 83 TRP A C 1
ATOM 646 O O . TRP A 1 83 ? 0.767 -4.253 -3.093 1.00 97.75 83 TRP A O 1
ATOM 656 N N . ILE A 1 84 ? 0.699 -2.115 -2.390 1.00 98.06 84 ILE A N 1
ATOM 657 C CA . ILE A 1 84 ? 1.027 -2.380 -0.983 1.00 98.06 84 ILE A CA 1
ATOM 658 C C . ILE A 1 84 ? 0.002 -3.355 -0.409 1.00 98.06 84 ILE A C 1
ATOM 660 O O . ILE A 1 84 ? 0.390 -4.397 0.107 1.00 98.06 84 ILE A O 1
ATOM 664 N N . TYR A 1 85 ? -1.294 -3.073 -0.575 1.00 98.38 85 TYR A N 1
ATOM 665 C CA . TYR A 1 85 ? -2.363 -3.977 -0.151 1.00 98.38 85 TYR A CA 1
ATOM 666 C C . TYR A 1 85 ? -2.166 -5.399 -0.688 1.00 98.38 85 TYR A C 1
ATOM 668 O O . TYR A 1 85 ? -2.043 -6.326 0.110 1.00 98.38 85 TYR A O 1
ATOM 676 N N . ARG A 1 86 ? -2.061 -5.566 -2.018 1.00 96.94 86 ARG A N 1
ATOM 677 C CA . ARG A 1 86 ? -1.877 -6.887 -2.652 1.00 96.94 86 ARG A CA 1
ATOM 678 C C . ARG A 1 86 ? -0.623 -7.601 -2.150 1.00 96.94 86 ARG A C 1
ATOM 680 O O . ARG A 1 86 ? -0.682 -8.781 -1.831 1.00 96.94 86 ARG A O 1
ATOM 687 N N . THR A 1 87 ? 0.491 -6.882 -2.034 1.00 96.75 87 THR A N 1
ATOM 688 C CA . THR A 1 87 ? 1.767 -7.430 -1.551 1.00 96.75 87 THR A CA 1
ATOM 689 C C . THR A 1 87 ? 1.636 -7.936 -0.119 1.00 96.75 87 THR A C 1
ATOM 691 O O . THR A 1 87 ? 2.078 -9.041 0.189 1.00 96.75 87 THR A O 1
ATOM 694 N N . LEU A 1 88 ? 0.979 -7.166 0.754 1.00 97.38 88 LEU A N 1
ATOM 695 C CA . LEU A 1 88 ? 0.772 -7.554 2.143 1.00 97.38 88 LEU A CA 1
ATOM 696 C C . LEU A 1 88 ? -0.101 -8.802 2.279 1.00 97.38 88 LEU A C 1
ATOM 698 O O . LEU A 1 88 ? 0.090 -9.508 3.262 1.00 97.38 88 LEU A O 1
ATOM 702 N N . LEU A 1 89 ? -1.000 -9.127 1.339 1.00 96.94 89 LEU A N 1
ATOM 703 C CA . LEU A 1 89 ? -1.818 -10.353 1.396 1.00 96.94 89 LEU A CA 1
ATOM 704 C C . LEU A 1 89 ? -0.980 -11.640 1.395 1.00 96.94 89 LEU A C 1
ATOM 706 O O . LEU A 1 89 ? -1.400 -12.632 1.984 1.00 96.94 89 LEU A O 1
ATOM 710 N N . HIS A 1 90 ? 0.216 -11.612 0.803 1.00 95.31 90 HIS A N 1
ATOM 711 C CA . HIS A 1 90 ? 1.127 -12.761 0.758 1.00 95.31 90 HIS A CA 1
ATOM 712 C C . HIS A 1 90 ? 1.883 -13.012 2.072 1.00 95.31 90 HIS A C 1
ATOM 714 O O . HIS A 1 90 ? 2.546 -14.037 2.216 1.00 95.31 90 HIS A O 1
ATOM 720 N N . TYR A 1 91 ? 1.790 -12.095 3.035 1.00 95.88 91 TYR A N 1
ATOM 721 C CA . TYR A 1 91 ? 2.415 -12.230 4.348 1.00 95.88 91 TYR A CA 1
ATOM 722 C C . TYR A 1 91 ? 1.450 -12.819 5.385 1.00 95.88 91 TYR A C 1
ATOM 724 O O . TYR A 1 91 ? 0.226 -12.783 5.233 1.00 95.88 91 TYR A O 1
ATOM 732 N N . THR A 1 92 ? 1.993 -13.335 6.485 1.00 95.19 92 THR A N 1
ATOM 733 C CA . THR A 1 92 ? 1.218 -13.879 7.609 1.00 95.19 92 THR A CA 1
ATOM 734 C C . THR A 1 92 ? 1.451 -13.057 8.872 1.00 95.19 92 THR A C 1
ATOM 736 O O . THR A 1 92 ? 2.474 -12.392 9.015 1.00 95.19 92 THR A O 1
ATOM 739 N N . GLN A 1 93 ? 0.534 -13.159 9.838 1.00 94.38 93 GLN A N 1
ATOM 740 C CA . GLN A 1 93 ? 0.708 -12.547 11.164 1.00 94.38 93 GLN A CA 1
ATOM 741 C C . GLN A 1 93 ? 1.942 -13.083 11.914 1.00 94.38 93 GLN A C 1
ATOM 743 O O . GLN A 1 93 ? 2.472 -12.415 12.795 1.00 94.38 93 GLN A O 1
ATOM 748 N N . THR A 1 94 ? 2.417 -14.285 11.568 1.00 94.75 94 THR A N 1
ATOM 749 C CA . THR A 1 94 ? 3.615 -14.894 12.165 1.00 94.75 94 THR A CA 1
ATOM 750 C C . THR A 1 94 ? 4.920 -14.365 11.579 1.00 94.75 94 THR A C 1
ATOM 752 O O . THR A 1 94 ? 5.954 -14.469 12.233 1.00 94.75 94 THR A O 1
ATOM 755 N N . ASN A 1 95 ? 4.892 -13.806 10.368 1.00 93.56 95 ASN A N 1
ATOM 756 C CA . ASN A 1 95 ? 6.068 -13.259 9.700 1.00 93.56 95 ASN A CA 1
ATOM 757 C C . ASN A 1 95 ? 5.721 -11.982 8.911 1.00 93.56 95 ASN A C 1
ATOM 759 O O . ASN A 1 95 ? 5.772 -11.997 7.681 1.00 93.56 95 ASN A O 1
ATOM 763 N N . PRO A 1 96 ? 5.314 -10.888 9.578 1.00 95.56 96 PRO A N 1
ATOM 764 C CA . PRO A 1 96 ? 4.993 -9.640 8.898 1.00 95.56 96 PRO A CA 1
ATOM 765 C C . PRO A 1 96 ? 6.268 -8.878 8.481 1.00 95.56 96 PRO A C 1
ATOM 767 O O . PRO A 1 96 ? 7.276 -8.924 9.193 1.00 95.56 96 PRO A O 1
ATOM 770 N N . PRO A 1 97 ? 6.233 -8.100 7.382 1.00 96.50 97 PRO A N 1
ATOM 771 C CA . PRO A 1 97 ? 7.354 -7.267 6.959 1.00 96.50 97 PRO A CA 1
ATOM 772 C C . PRO A 1 97 ? 7.367 -5.959 7.772 1.00 96.50 97 PRO A C 1
ATOM 774 O O . PRO A 1 97 ? 6.925 -4.907 7.308 1.00 96.50 97 PRO A O 1
ATOM 777 N N . ASN A 1 98 ? 7.802 -6.040 9.033 1.00 95.88 98 ASN A N 1
ATOM 778 C CA . ASN A 1 98 ? 7.696 -4.936 9.998 1.00 95.88 98 ASN A CA 1
ATOM 779 C C . ASN A 1 98 ? 8.434 -3.663 9.561 1.00 95.88 98 ASN A C 1
ATOM 781 O O . ASN A 1 98 ? 7.903 -2.565 9.751 1.00 95.88 98 ASN A O 1
ATOM 785 N N . ASP A 1 99 ? 9.621 -3.794 8.965 1.00 96.25 99 ASP A N 1
ATOM 786 C CA . ASP A 1 99 ? 10.418 -2.648 8.518 1.00 96.25 99 ASP A CA 1
ATOM 787 C C . ASP A 1 99 ? 9.713 -1.919 7.371 1.00 96.25 99 ASP A C 1
ATOM 789 O O . ASP A 1 99 ? 9.520 -0.701 7.433 1.00 96.25 99 ASP A O 1
ATOM 793 N N . PHE A 1 100 ? 9.234 -2.656 6.367 1.00 97.62 100 PHE A N 1
ATOM 794 C CA . PHE A 1 100 ? 8.384 -2.112 5.313 1.00 97.62 100 PHE A CA 1
ATOM 795 C C . PHE A 1 100 ? 7.149 -1.390 5.866 1.00 97.62 100 PHE A C 1
ATOM 797 O O . PHE A 1 100 ? 6.910 -0.231 5.525 1.00 97.62 100 PHE A O 1
ATOM 804 N N . ILE A 1 101 ? 6.380 -2.039 6.749 1.00 98.12 101 ILE A N 1
ATOM 805 C CA . ILE A 1 101 ? 5.159 -1.462 7.334 1.00 98.12 101 ILE A CA 1
ATOM 806 C C . ILE A 1 101 ? 5.475 -0.164 8.082 1.00 98.12 101 ILE A C 1
ATOM 808 O O . ILE A 1 101 ? 4.790 0.839 7.889 1.00 98.12 101 ILE A O 1
ATOM 812 N N . THR A 1 102 ? 6.524 -0.164 8.905 1.00 97.75 102 THR A N 1
ATOM 813 C CA . THR A 1 102 ? 6.914 0.998 9.715 1.00 97.75 102 THR A CA 1
ATOM 814 C C . THR A 1 102 ? 7.311 2.184 8.841 1.00 97.75 102 THR A C 1
ATOM 816 O O . THR A 1 102 ? 6.915 3.312 9.128 1.00 97.75 102 THR A O 1
ATOM 819 N N . ASN A 1 103 ? 8.039 1.942 7.746 1.00 98.06 103 ASN A N 1
ATOM 820 C CA . ASN A 1 103 ? 8.441 2.999 6.817 1.00 98.06 103 ASN A CA 1
ATOM 821 C C . ASN A 1 103 ? 7.275 3.512 5.958 1.00 98.06 103 ASN A C 1
ATOM 823 O O . ASN A 1 103 ? 7.244 4.692 5.619 1.00 98.06 103 ASN A O 1
ATOM 827 N N . MET A 1 104 ? 6.308 2.659 5.606 1.00 98.19 104 MET A N 1
ATOM 828 C CA . MET A 1 104 ? 5.165 3.051 4.769 1.00 98.19 104 MET A CA 1
ATOM 829 C C . MET A 1 104 ? 4.010 3.678 5.564 1.00 98.19 104 MET A C 1
ATOM 831 O O . MET A 1 104 ? 3.241 4.463 5.008 1.00 98.19 104 MET A O 1
ATOM 835 N N . ALA A 1 105 ? 3.892 3.391 6.863 1.00 98.00 105 ALA A N 1
ATOM 836 C CA . ALA A 1 105 ? 2.800 3.873 7.710 1.00 98.00 105 ALA A CA 1
ATOM 837 C C . ALA A 1 105 ? 2.592 5.407 7.696 1.00 98.00 105 ALA A C 1
ATOM 839 O O . ALA A 1 105 ? 1.436 5.826 7.579 1.00 98.00 105 ALA A O 1
ATOM 840 N N . PRO A 1 106 ? 3.637 6.263 7.752 1.00 97.62 106 PRO A N 1
ATOM 841 C CA . PRO A 1 106 ? 3.461 7.714 7.669 1.00 97.62 106 PRO A CA 1
ATOM 842 C C . PRO A 1 106 ? 2.839 8.171 6.344 1.00 97.62 106 PRO A C 1
ATOM 844 O O . PRO A 1 106 ? 1.959 9.032 6.349 1.00 97.62 106 PRO A O 1
ATOM 847 N N . PHE A 1 107 ? 3.244 7.568 5.221 1.00 98.00 107 PHE A N 1
ATOM 848 C CA . PHE A 1 107 ? 2.693 7.882 3.900 1.00 98.00 107 PHE A CA 1
ATOM 849 C C . PHE A 1 107 ? 1.234 7.437 3.788 1.00 98.00 107 PHE A C 1
ATOM 851 O O . PHE A 1 107 ? 0.383 8.218 3.369 1.00 98.00 107 PHE A O 1
ATOM 858 N N . ILE A 1 108 ? 0.910 6.230 4.264 1.00 97.94 108 ILE A N 1
ATOM 859 C CA . ILE A 1 108 ? -0.474 5.736 4.294 1.00 97.94 108 ILE A CA 1
ATOM 860 C C . ILE A 1 108 ? -1.355 6.663 5.148 1.00 97.94 108 ILE A C 1
ATOM 862 O O . ILE A 1 108 ? -2.453 7.027 4.730 1.00 97.94 108 ILE A O 1
ATOM 866 N N . ALA A 1 109 ? -0.871 7.116 6.311 1.00 97.38 109 ALA A N 1
ATOM 867 C CA . ALA A 1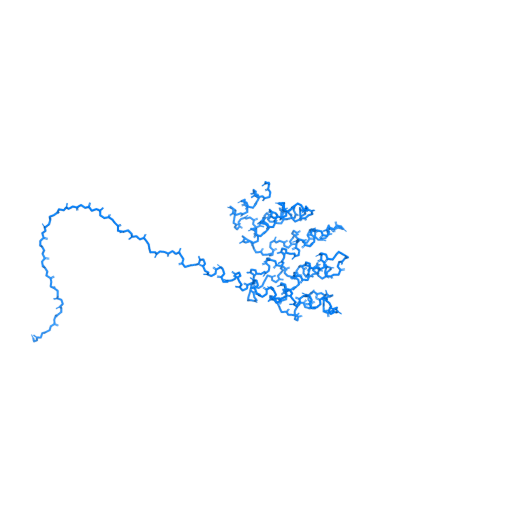 109 ? -1.603 8.056 7.164 1.00 97.38 109 ALA A CA 1
ATOM 868 C C . ALA A 1 109 ? -1.871 9.399 6.462 1.00 97.38 109 ALA A C 1
ATOM 870 O O . ALA A 1 109 ? -2.967 9.951 6.576 1.00 97.38 109 ALA A O 1
ATOM 871 N N . GLN A 1 110 ? -0.901 9.911 5.695 1.00 96.69 110 GLN A N 1
ATOM 872 C CA . GLN A 1 110 ? -1.101 11.093 4.853 1.00 96.69 110 GLN A CA 1
ATOM 873 C C . GLN A 1 110 ? -2.147 10.833 3.759 1.00 96.69 110 GLN A C 1
ATOM 875 O O . GLN A 1 110 ? -3.036 11.659 3.553 1.00 96.69 110 GLN A O 1
ATOM 880 N N . HIS A 1 111 ? -2.086 9.681 3.089 1.00 97.62 111 HIS A N 1
ATOM 881 C CA . HIS A 1 111 ? -2.972 9.339 1.975 1.00 97.62 111 HIS A CA 1
ATOM 882 C C . HIS A 1 111 ? -4.433 9.116 2.399 1.00 97.62 111 HIS A C 1
ATOM 884 O O . HIS A 1 111 ? -5.351 9.491 1.673 1.00 97.62 111 HIS A O 1
ATOM 890 N N . ILE A 1 112 ? -4.685 8.613 3.613 1.00 96.69 112 ILE A N 1
ATOM 891 C CA . ILE A 1 112 ? -6.037 8.498 4.206 1.00 96.69 112 ILE A CA 1
ATOM 892 C C . ILE A 1 112 ? -6.737 9.866 4.339 1.00 96.69 112 ILE A C 1
ATOM 894 O O . ILE A 1 112 ? -7.971 9.958 4.421 1.00 96.69 112 ILE A O 1
ATOM 898 N N . CYS A 1 113 ? -5.964 10.947 4.356 1.00 94.31 113 CYS A N 1
ATOM 899 C CA . CYS A 1 113 ? -6.438 12.325 4.430 1.00 94.31 113 CYS A CA 1
ATOM 900 C C . CYS A 1 113 ? -6.185 13.116 3.135 1.00 94.31 113 CYS A C 1
ATOM 902 O O . CYS A 1 113 ? -6.340 14.335 3.144 1.00 94.31 113 CYS A O 1
ATOM 904 N N . ASP A 1 114 ? -5.817 12.453 2.033 1.00 96.00 114 ASP A N 1
ATOM 905 C CA . ASP A 1 114 ? -5.541 13.112 0.752 1.00 96.00 114 ASP A CA 1
ATOM 906 C C . ASP A 1 114 ? -6.801 13.792 0.182 1.00 96.00 114 ASP A C 1
ATOM 908 O O . ASP A 1 114 ? -7.931 13.402 0.486 1.00 96.00 114 ASP A O 1
ATOM 912 N N . GLY A 1 115 ? -6.623 14.819 -0.651 1.00 94.75 115 GLY A N 1
ATOM 913 C CA . GLY A 1 115 ? -7.727 15.516 -1.313 1.00 94.75 115 GLY A CA 1
ATOM 914 C C . GLY A 1 115 ? -8.431 14.651 -2.362 1.00 94.75 115 GLY A C 1
ATOM 915 O O . GLY A 1 115 ? -9.644 14.779 -2.553 1.00 94.75 115 GLY A O 1
ATOM 916 N N . ASP A 1 116 ? -7.711 13.717 -2.982 1.00 97.00 116 ASP A N 1
ATOM 917 C CA . ASP A 1 116 ? -8.253 12.810 -3.989 1.00 97.00 116 ASP A CA 1
ATOM 918 C C . ASP A 1 116 ? -8.972 11.601 -3.357 1.00 97.00 116 ASP A C 1
ATOM 920 O O . ASP A 1 116 ? -8.468 10.945 -2.444 1.00 97.00 116 ASP A O 1
ATOM 924 N N . ALA A 1 117 ? -10.188 11.309 -3.826 1.00 96.75 117 ALA A N 1
ATOM 925 C CA . ALA A 1 117 ? -11.010 10.237 -3.262 1.00 96.75 117 ALA A CA 1
ATOM 926 C C . ALA A 1 117 ? -10.467 8.830 -3.557 1.00 96.75 117 ALA A C 1
ATOM 928 O O . ALA A 1 117 ? -10.655 7.935 -2.731 1.00 96.75 117 ALA A O 1
ATOM 929 N N . ASP A 1 118 ? -9.796 8.645 -4.696 1.00 96.88 118 ASP A N 1
ATOM 930 C CA . ASP A 1 118 ? -9.193 7.377 -5.105 1.00 96.88 118 ASP A CA 1
ATOM 931 C C . ASP A 1 118 ? -7.969 7.054 -4.246 1.00 96.88 118 ASP A C 1
ATOM 933 O O . ASP A 1 118 ? -7.800 5.923 -3.794 1.00 96.88 118 ASP A O 1
ATOM 937 N N . VAL A 1 119 ? -7.159 8.075 -3.941 1.00 98.00 119 VAL A N 1
ATOM 938 C CA . VAL A 1 119 ? -6.018 7.953 -3.021 1.00 98.00 119 VAL A CA 1
ATOM 939 C C . VAL A 1 119 ? -6.492 7.571 -1.623 1.00 98.00 119 VAL A C 1
ATOM 941 O O . VAL A 1 119 ? -5.980 6.614 -1.047 1.00 98.00 119 VAL A O 1
ATOM 944 N N . ARG A 1 120 ? -7.523 8.246 -1.092 1.00 97.69 120 ARG A N 1
ATOM 945 C CA . ARG A 1 120 ? -8.084 7.898 0.225 1.00 97.69 120 ARG A CA 1
ATOM 946 C C . ARG A 1 120 ? -8.619 6.469 0.271 1.00 97.69 120 ARG A C 1
ATOM 948 O O . ARG A 1 120 ? -8.436 5.782 1.272 1.00 97.69 120 ARG A O 1
ATOM 955 N N . ASP A 1 121 ? -9.310 6.034 -0.782 1.00 98.12 121 ASP A N 1
ATOM 956 C CA . ASP A 1 121 ? -9.838 4.674 -0.898 1.00 98.12 121 ASP A CA 1
ATOM 957 C C . ASP A 1 121 ? -8.721 3.625 -0.898 1.00 98.12 121 ASP A C 1
ATOM 959 O O . ASP A 1 121 ? -8.734 2.718 -0.065 1.00 98.12 121 ASP A O 1
ATOM 963 N N . ALA A 1 122 ? -7.718 3.802 -1.758 1.00 98.31 122 ALA A N 1
ATOM 964 C CA . ALA A 1 122 ? -6.571 2.909 -1.854 1.00 98.31 122 ALA A CA 1
ATOM 965 C C . ALA A 1 122 ? -5.758 2.857 -0.550 1.00 98.31 122 ALA A C 1
ATOM 967 O O . ALA A 1 122 ? -5.349 1.781 -0.116 1.00 98.31 122 ALA A O 1
ATOM 968 N N . ALA A 1 123 ? -5.584 3.992 0.127 1.00 98.31 123 ALA A N 1
ATOM 969 C CA . ALA A 1 123 ? -4.904 4.049 1.415 1.00 98.31 123 ALA A CA 1
ATOM 970 C C . ALA A 1 123 ? -5.683 3.326 2.525 1.00 98.31 123 ALA A C 1
ATOM 972 O O . ALA A 1 123 ? -5.076 2.687 3.384 1.00 98.31 123 ALA A O 1
ATOM 973 N N . CYS A 1 124 ? -7.024 3.356 2.494 1.00 98.38 124 CYS A N 1
ATOM 974 C CA . CYS A 1 124 ? -7.840 2.539 3.398 1.00 98.38 124 CYS A CA 1
ATOM 975 C C . CYS A 1 124 ? -7.617 1.040 3.148 1.00 98.38 124 CYS A C 1
ATOM 977 O O . CYS A 1 124 ? -7.533 0.283 4.114 1.00 98.38 124 CYS A O 1
ATOM 979 N N . MET A 1 125 ? -7.461 0.616 1.885 1.00 98.44 125 MET A N 1
ATOM 980 C CA . MET A 1 125 ? -7.087 -0.767 1.562 1.00 98.44 125 MET A CA 1
ATOM 981 C C . MET A 1 125 ? -5.712 -1.111 2.142 1.00 98.44 125 MET A C 1
ATOM 983 O O . MET A 1 125 ? -5.579 -2.099 2.858 1.00 98.44 125 MET A O 1
ATOM 987 N N . ALA A 1 126 ? -4.693 -0.281 1.896 1.00 98.50 126 ALA A N 1
ATOM 988 C CA . ALA A 1 126 ? -3.347 -0.504 2.427 1.00 98.50 126 ALA A CA 1
ATOM 989 C C . ALA A 1 126 ? -3.342 -0.588 3.966 1.00 98.50 126 ALA A C 1
ATOM 991 O O . ALA A 1 126 ? -2.761 -1.515 4.530 1.00 98.50 126 ALA A O 1
ATOM 992 N N . CYS A 1 127 ? -4.057 0.320 4.639 1.00 98.50 127 CYS A N 1
ATOM 993 C CA . CYS A 1 127 ? -4.239 0.315 6.092 1.00 98.50 127 CYS A CA 1
ATOM 994 C C . CYS A 1 127 ? -4.883 -0.987 6.588 1.00 98.50 127 CYS A C 1
ATOM 996 O O . CYS A 1 127 ? -4.392 -1.594 7.536 1.00 98.50 127 CYS A O 1
ATOM 998 N N . ALA A 1 128 ? -5.926 -1.468 5.910 1.00 98.31 128 ALA A N 1
ATOM 999 C CA . ALA A 1 128 ? -6.563 -2.741 6.229 1.00 98.31 128 ALA A CA 1
ATOM 1000 C C . ALA A 1 128 ? -5.614 -3.943 6.058 1.00 98.31 128 ALA A C 1
ATOM 1002 O O . ALA A 1 128 ? -5.603 -4.851 6.890 1.00 98.31 128 ALA A O 1
ATOM 1003 N N . GLY A 1 129 ? -4.773 -3.931 5.018 1.00 98.25 129 GLY A N 1
ATOM 1004 C CA . GLY A 1 129 ? -3.728 -4.938 4.811 1.00 98.25 129 GLY A CA 1
ATOM 1005 C C . GLY A 1 129 ? -2.693 -4.959 5.941 1.00 98.25 129 GLY A C 1
ATOM 1006 O O . GLY A 1 129 ? -2.297 -6.035 6.390 1.00 98.25 129 GLY A O 1
ATOM 1007 N N . VAL A 1 130 ? -2.307 -3.784 6.450 1.00 98.38 130 VAL A N 1
ATOM 1008 C CA . VAL A 1 130 ? -1.454 -3.651 7.643 1.00 98.38 130 VAL A CA 1
ATOM 1009 C C . VAL A 1 130 ? -2.181 -4.172 8.887 1.00 98.38 130 VAL A C 1
ATOM 1011 O O . VAL A 1 130 ? -1.633 -5.008 9.604 1.00 98.38 130 VAL A O 1
ATOM 1014 N N . MET A 1 131 ? -3.433 -3.760 9.104 1.00 98.19 131 MET A N 1
ATOM 1015 C CA . MET A 1 131 ? -4.263 -4.191 10.237 1.00 98.19 131 MET A CA 1
ATOM 1016 C C . MET A 1 131 ? -4.389 -5.706 10.338 1.00 98.19 131 MET A C 1
ATOM 1018 O O . MET A 1 131 ? -4.270 -6.249 11.435 1.00 98.19 131 MET A O 1
ATOM 1022 N N . ARG A 1 132 ? -4.532 -6.391 9.202 1.00 98.12 132 ARG A N 1
ATOM 1023 C CA . ARG A 1 132 ? -4.579 -7.856 9.141 1.00 98.12 132 ARG A CA 1
ATOM 1024 C C . ARG A 1 132 ?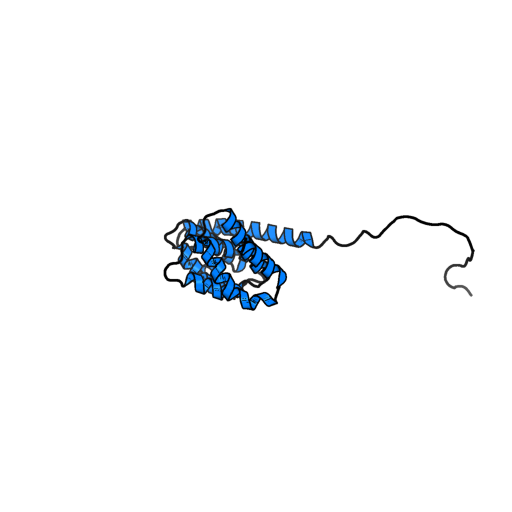 -3.311 -8.515 9.694 1.00 98.12 132 ARG A C 1
ATOM 1026 O O . ARG A 1 132 ? -3.380 -9.614 10.233 1.00 98.12 132 ARG A O 1
ATOM 1033 N N . LEU A 1 133 ? -2.152 -7.879 9.523 1.00 97.88 133 LEU A N 1
ATOM 1034 C CA . LEU A 1 133 ? -0.845 -8.445 9.861 1.00 97.88 133 LEU A CA 1
ATOM 1035 C C . LEU A 1 133 ? -0.395 -8.144 11.291 1.00 97.88 133 LEU A C 1
ATOM 1037 O O . LEU A 1 133 ? 0.200 -9.009 11.926 1.00 97.88 133 LEU A O 1
ATOM 1041 N N . ILE A 1 134 ? -0.648 -6.929 11.784 1.00 97.38 134 ILE A N 1
ATOM 1042 C CA . ILE A 1 134 ? -0.116 -6.455 13.078 1.00 97.38 134 ILE A CA 1
ATOM 1043 C C . ILE A 1 134 ? -1.207 -6.110 14.105 1.00 97.38 134 ILE A C 1
ATOM 1045 O O . ILE A 1 134 ? -0.903 -5.665 15.218 1.00 97.38 134 ILE A O 1
ATOM 1049 N N . GLY A 1 135 ? -2.475 -6.298 13.732 1.00 96.94 135 GLY A N 1
ATOM 1050 C CA . GLY A 1 135 ? -3.648 -6.032 14.554 1.00 96.94 135 GLY A CA 1
ATOM 1051 C C . GLY A 1 135 ? -4.063 -4.559 14.606 1.00 96.94 135 GLY A C 1
ATOM 1052 O O . GLY A 1 135 ? -3.299 -3.639 14.297 1.00 96.94 135 GLY A O 1
ATOM 1053 N N . GLU A 1 136 ? -5.298 -4.330 15.053 1.00 95.38 136 GLU A N 1
ATOM 1054 C CA . GLU A 1 136 ? -5.923 -3.003 15.112 1.00 95.38 136 GLU A CA 1
ATOM 1055 C C . GLU A 1 136 ? -5.152 -2.031 16.007 1.00 95.38 136 GLU A C 1
ATOM 1057 O O . GLU A 1 136 ? -4.788 -0.939 15.580 1.00 95.38 136 GLU A O 1
ATOM 1062 N N . LYS A 1 137 ? -4.836 -2.443 17.242 1.00 95.88 137 LYS A N 1
ATOM 1063 C CA . LYS A 1 137 ? -4.178 -1.581 18.234 1.00 95.88 137 LYS A CA 1
ATOM 1064 C C . LYS A 1 137 ? -2.851 -1.016 17.719 1.00 95.88 137 LYS A C 1
ATOM 1066 O O . LYS A 1 137 ? -2.593 0.178 17.871 1.00 95.88 137 LYS A O 1
ATOM 1071 N N . THR A 1 138 ? -2.018 -1.863 17.117 1.00 96.88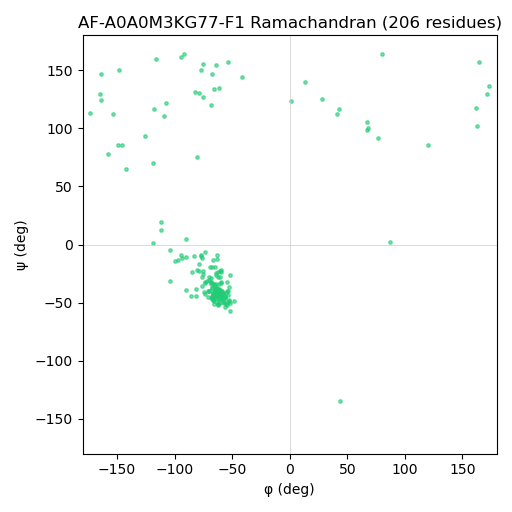 138 THR A N 1
ATOM 1072 C CA . THR A 1 138 ? -0.714 -1.464 16.569 1.00 96.88 138 THR A CA 1
ATOM 1073 C C . THR A 1 138 ? -0.891 -0.600 15.325 1.00 96.88 138 THR A C 1
ATOM 1075 O O . THR A 1 138 ? -0.220 0.419 15.176 1.00 96.88 138 THR A O 1
ATOM 1078 N N . THR A 1 139 ? -1.855 -0.941 14.469 1.00 97.44 139 THR A N 1
ATOM 1079 C CA . THR A 1 139 ? -2.153 -0.167 13.258 1.00 97.44 139 THR A CA 1
ATOM 1080 C C . THR A 1 139 ? -2.634 1.237 13.590 1.00 97.44 139 THR A C 1
ATOM 1082 O O . THR A 1 139 ? -2.115 2.196 13.034 1.00 97.44 139 THR A O 1
ATOM 1085 N N . SER A 1 140 ? -3.529 1.400 14.564 1.00 95.44 140 SER A N 1
ATOM 1086 C CA . SER A 1 140 ? -3.975 2.711 15.061 1.00 95.44 140 SER A CA 1
ATOM 1087 C C . SER A 1 140 ? -2.848 3.514 15.721 1.00 95.44 140 SER A C 1
ATOM 1089 O O . SER A 1 140 ? -2.899 4.746 15.793 1.00 95.44 140 SER A O 1
ATOM 1091 N N . ALA A 1 141 ? -1.811 2.844 16.232 1.00 96.44 141 ALA A N 1
ATOM 1092 C CA . ALA A 1 141 ? -0.628 3.507 16.767 1.00 96.44 141 ALA A CA 1
ATOM 1093 C C . ALA A 1 141 ? 0.269 4.067 15.650 1.00 96.44 141 ALA A C 1
ATOM 1095 O O . ALA A 1 141 ? 0.739 5.196 15.790 1.00 96.44 141 ALA A O 1
ATOM 1096 N N . LEU A 1 142 ? 0.451 3.318 14.557 1.00 96.06 142 LEU A N 1
ATOM 1097 C CA . LEU A 1 142 ? 1.334 3.664 13.436 1.00 96.06 142 LEU A CA 1
ATOM 1098 C C . LEU A 1 142 ? 0.667 4.556 12.378 1.00 96.06 142 LEU A C 1
ATOM 1100 O O . LEU A 1 142 ? 1.262 5.529 11.924 1.00 96.06 142 LEU A O 1
ATOM 1104 N N . ILE A 1 143 ? -0.570 4.239 11.997 1.00 96.88 143 ILE A N 1
ATOM 1105 C CA . ILE A 1 143 ? -1.336 4.908 10.944 1.00 96.88 143 ILE A CA 1
ATOM 1106 C C . ILE A 1 143 ? -2.456 5.712 11.605 1.00 96.88 143 ILE A C 1
ATOM 1108 O O . ILE A 1 143 ? -3.402 5.157 12.164 1.00 96.88 143 ILE A O 1
ATOM 1112 N N . LYS A 1 144 ? -2.341 7.040 11.563 1.00 94.38 144 LYS A N 1
ATOM 1113 C CA . LYS A 1 144 ? -3.302 7.973 12.174 1.00 94.38 144 LYS A CA 1
ATOM 1114 C C . LYS A 1 144 ? -4.392 8.404 11.190 1.00 94.38 144 LYS A C 1
ATOM 1116 O O . LYS A 1 144 ? -4.243 8.250 9.983 1.00 94.38 144 LYS A O 1
ATOM 1121 N N . GLY A 1 145 ? -5.481 8.972 11.713 1.00 90.81 145 GLY A N 1
ATOM 1122 C CA . GLY A 1 145 ? -6.505 9.659 10.916 1.00 90.81 145 GLY A CA 1
ATOM 1123 C C . GLY A 1 145 ? -7.623 8.784 10.342 1.00 90.81 145 GLY A C 1
ATOM 1124 O O . GLY A 1 145 ? -8.490 9.313 9.643 1.00 90.81 145 GLY A O 1
ATOM 1125 N N . TRP A 1 146 ? -7.629 7.476 10.623 1.00 93.50 146 TRP A N 1
ATOM 1126 C CA . TRP A 1 146 ? -8.706 6.564 10.212 1.00 93.50 146 TRP A CA 1
ATOM 1127 C C . TRP A 1 146 ? -9.653 6.171 11.352 1.00 93.50 146 TRP A C 1
ATOM 1129 O O . TRP A 1 146 ? -10.836 5.977 11.098 1.00 93.50 146 TRP A O 1
ATOM 1139 N N . VAL A 1 147 ? -9.164 6.099 12.596 1.00 92.44 147 VAL A N 1
ATOM 1140 C CA . VAL A 1 147 ? -9.985 5.782 13.782 1.00 92.44 147 VAL A CA 1
ATOM 1141 C C . VAL A 1 147 ? -10.864 6.945 14.241 1.00 92.44 147 VAL A C 1
ATOM 1143 O O . VAL A 1 147 ? -11.905 6.727 14.853 1.00 92.44 147 VAL A O 1
ATOM 1146 N N . ASP A 1 148 ? -10.457 8.178 13.937 1.00 89.75 148 ASP A N 1
ATOM 1147 C CA . ASP A 1 148 ? -11.133 9.394 14.404 1.00 89.75 148 ASP A CA 1
ATOM 1148 C C . ASP A 1 148 ? -12.403 9.712 13.591 1.00 89.75 148 ASP A C 1
ATOM 1150 O O . ASP A 1 148 ? -13.260 10.484 14.021 1.00 89.75 148 ASP A O 1
ATOM 1154 N N . ASP A 1 149 ? -12.539 9.106 12.409 1.00 92.81 149 ASP A N 1
ATOM 1155 C CA . ASP A 1 149 ? -13.639 9.315 11.473 1.00 92.81 149 ASP A CA 1
ATOM 1156 C C . ASP A 1 149 ? -14.402 8.001 11.271 1.00 92.81 149 ASP A C 1
ATOM 1158 O O . ASP A 1 149 ? -13.871 7.029 10.733 1.00 92.81 149 ASP A O 1
ATOM 1162 N N . LYS A 1 150 ? -15.682 7.977 11.663 1.00 93.88 150 LYS A N 1
ATOM 1163 C CA . LYS A 1 150 ? -16.526 6.773 11.585 1.00 93.88 150 LYS A CA 1
ATOM 1164 C C . LYS A 1 150 ? -16.676 6.221 10.165 1.00 93.88 150 LYS A C 1
ATOM 1166 O O . LYS A 1 150 ? -16.829 5.012 10.000 1.00 93.88 150 LYS A O 1
ATOM 1171 N N . VAL A 1 151 ? -16.660 7.078 9.144 1.00 93.25 151 VAL A N 1
ATOM 1172 C CA . VAL A 1 151 ? -16.773 6.658 7.741 1.00 93.25 151 VAL A CA 1
ATOM 1173 C C . VAL A 1 151 ? -15.488 5.958 7.314 1.00 93.25 151 VAL A C 1
ATOM 1175 O O . VAL A 1 151 ? -15.547 4.883 6.716 1.00 93.25 151 VAL A O 1
ATOM 1178 N N . LYS A 1 152 ? -14.329 6.525 7.662 1.00 93.50 152 LYS A N 1
ATOM 1179 C CA . LYS A 1 152 ? -13.026 5.911 7.371 1.00 93.50 152 LYS A CA 1
ATOM 1180 C C . LYS A 1 152 ? -12.833 4.613 8.147 1.00 93.50 152 LYS A C 1
ATOM 1182 O O . LYS A 1 152 ? -12.435 3.620 7.549 1.00 93.50 152 LYS A O 1
ATOM 1187 N N . GLN A 1 153 ? -13.186 4.594 9.430 1.00 96.06 153 GLN A N 1
ATOM 1188 C CA . GLN A 1 153 ? -13.114 3.400 10.266 1.00 96.06 153 GLN A CA 1
ATOM 1189 C C . GLN A 1 153 ? -13.950 2.257 9.688 1.00 96.06 153 GLN A C 1
ATOM 1191 O O . GLN A 1 153 ? -13.440 1.154 9.505 1.00 96.06 153 GLN A O 1
ATOM 1196 N N . LYS A 1 154 ? -15.213 2.528 9.330 1.00 96.81 154 LYS A N 1
ATOM 1197 C CA . LYS A 1 154 ? -16.083 1.529 8.699 1.00 96.81 154 LYS A CA 1
ATOM 1198 C C . LYS A 1 154 ? -15.449 0.964 7.428 1.00 96.81 154 LYS A C 1
ATOM 1200 O O . LYS A 1 154 ? -15.427 -0.244 7.235 1.00 96.81 154 LYS A O 1
ATOM 1205 N N . LYS A 1 155 ? -14.899 1.839 6.591 1.00 96.69 155 LYS A N 1
ATOM 1206 C CA . LYS A 1 155 ? -14.290 1.468 5.314 1.00 96.69 155 LYS A CA 1
ATOM 1207 C C . LYS A 1 155 ? -13.022 0.625 5.474 1.00 96.69 155 LYS A C 1
ATOM 1209 O O . LYS A 1 155 ? -12.839 -0.343 4.744 1.00 96.69 155 LYS A O 1
ATOM 1214 N N . VAL A 1 156 ? -12.159 0.965 6.433 1.00 97.81 156 VAL A N 1
ATOM 1215 C CA . VAL A 1 156 ? -10.978 0.151 6.768 1.00 97.81 156 VAL A CA 1
ATOM 1216 C C . VAL A 1 156 ? -11.409 -1.229 7.267 1.00 97.81 156 VAL A C 1
ATOM 1218 O O . VAL A 1 156 ? -10.837 -2.221 6.830 1.00 97.81 156 VAL A O 1
ATOM 1221 N N . ASN A 1 157 ? -12.452 -1.314 8.097 1.00 97.50 157 ASN A N 1
ATOM 1222 C CA . ASN A 1 157 ? -12.968 -2.596 8.585 1.00 97.50 157 ASN A CA 1
ATOM 1223 C C . ASN A 1 157 ? -13.548 -3.465 7.455 1.00 97.50 157 ASN A C 1
ATOM 1225 O O . ASN A 1 157 ? -13.227 -4.648 7.377 1.00 97.50 157 ASN A O 1
ATOM 1229 N N . GLU A 1 158 ? -14.319 -2.880 6.533 1.00 97.88 158 GLU A N 1
ATOM 1230 C CA . GLU A 1 158 ? -14.820 -3.580 5.337 1.00 97.88 158 GLU A CA 1
ATOM 1231 C C . GLU A 1 158 ? -13.662 -4.129 4.481 1.00 97.88 158 GLU A C 1
ATOM 1233 O O . GLU A 1 158 ? -13.676 -5.285 4.051 1.00 97.88 158 GLU A O 1
ATOM 1238 N N . TYR A 1 159 ? -12.609 -3.331 4.270 1.00 98.44 159 TYR A N 1
ATOM 1239 C CA . TYR A 1 159 ? -11.420 -3.804 3.560 1.00 98.44 159 TYR A CA 1
ATOM 1240 C C . TYR A 1 159 ? -10.603 -4.823 4.352 1.00 98.44 159 TYR A C 1
ATOM 1242 O O . TYR A 1 159 ? -9.944 -5.659 3.738 1.00 98.44 159 TYR A O 1
ATOM 1250 N N . HIS A 1 160 ? -10.634 -4.781 5.682 1.00 98.06 160 HIS A N 1
ATOM 1251 C CA . HIS A 1 160 ? -9.940 -5.742 6.531 1.00 98.06 160 HIS A CA 1
ATOM 1252 C C . HIS A 1 160 ? -10.581 -7.125 6.416 1.00 98.06 160 HIS A C 1
ATOM 1254 O O . HIS A 1 160 ? -9.872 -8.100 6.184 1.00 98.06 160 HIS A O 1
ATOM 1260 N N . GLU A 1 161 ? -11.911 -7.209 6.482 1.00 98.12 161 GLU A N 1
ATOM 1261 C CA . GLU A 1 161 ? -12.652 -8.454 6.235 1.00 98.12 161 GLU A CA 1
ATOM 1262 C C . GLU A 1 161 ? -12.329 -9.025 4.850 1.00 98.12 161 GLU A C 1
ATOM 1264 O O . GLU A 1 161 ? -12.008 -10.207 4.711 1.00 98.12 161 GLU A O 1
ATOM 1269 N N . LYS A 1 162 ? -12.309 -8.160 3.829 1.00 98.00 162 LYS A N 1
ATOM 1270 C CA . LYS A 1 162 ? -11.902 -8.542 2.474 1.00 98.00 162 LYS A CA 1
ATOM 1271 C C . LYS A 1 162 ? -10.453 -9.037 2.417 1.00 98.00 162 LYS A C 1
ATOM 1273 O O . LYS A 1 162 ? -10.183 -10.044 1.775 1.00 98.00 162 LYS A O 1
ATOM 1278 N N . ALA A 1 163 ? -9.528 -8.367 3.105 1.00 97.44 163 ALA A N 1
ATOM 1279 C CA . ALA A 1 163 ? -8.119 -8.755 3.156 1.00 97.44 163 ALA A CA 1
ATOM 1280 C C . ALA A 1 163 ? -7.912 -10.127 3.807 1.00 97.44 163 ALA A C 1
ATOM 1282 O O . ALA A 1 163 ? -7.044 -10.882 3.377 1.00 97.44 163 ALA A O 1
ATOM 1283 N N . VAL A 1 164 ? -8.686 -10.446 4.849 1.00 97.19 164 VAL A N 1
ATOM 1284 C CA . VAL A 1 164 ? -8.668 -11.768 5.490 1.00 97.19 164 VAL A CA 1
ATOM 1285 C C . VAL A 1 164 ? -9.104 -12.833 4.487 1.00 97.19 164 VAL A C 1
ATOM 1287 O O . VAL A 1 164 ? -8.347 -13.770 4.248 1.00 97.19 164 VAL A O 1
ATOM 1290 N N . ALA A 1 165 ? -10.254 -12.641 3.834 1.00 97.62 165 ALA A N 1
ATOM 1291 C CA . ALA A 1 165 ? -10.765 -13.587 2.844 1.00 97.62 165 ALA A CA 1
ATOM 1292 C C . ALA A 1 165 ? -9.798 -13.783 1.661 1.00 97.62 165 ALA A C 1
ATOM 1294 O O . ALA A 1 165 ? -9.484 -14.914 1.298 1.00 97.62 165 ALA A O 1
ATOM 1295 N N . GLU A 1 166 ? -9.269 -12.701 1.080 1.00 97.00 166 GLU A N 1
ATOM 1296 C CA . GLU A 1 166 ? -8.334 -12.791 -0.051 1.00 97.00 166 GLU A CA 1
ATOM 1297 C C . GLU A 1 166 ? -7.011 -13.471 0.335 1.00 97.00 166 GLU A C 1
ATOM 1299 O O . GLU A 1 166 ? -6.484 -14.272 -0.437 1.00 97.00 166 GLU A O 1
ATOM 1304 N N . ALA A 1 167 ? -6.482 -13.208 1.535 1.00 95.88 167 ALA A N 1
ATOM 1305 C CA . ALA A 1 167 ? -5.267 -13.867 2.010 1.00 95.88 167 ALA A CA 1
ATOM 1306 C C . ALA A 1 167 ? -5.475 -15.371 2.266 1.00 95.88 167 ALA A C 1
ATOM 1308 O O . ALA A 1 167 ? -4.581 -16.170 1.981 1.00 95.88 167 ALA A O 1
ATOM 1309 N N . GLU A 1 168 ? -6.643 -15.773 2.775 1.00 94.75 168 GLU A N 1
ATOM 1310 C CA . GLU A 1 168 ? -6.995 -17.187 2.952 1.00 94.75 168 GLU A CA 1
ATOM 1311 C C . GLU A 1 168 ? -7.087 -17.926 1.612 1.00 94.75 168 GLU A C 1
ATOM 1313 O O . GLU A 1 168 ? -6.556 -19.030 1.482 1.00 94.75 168 GLU A O 1
ATOM 1318 N N . GLU A 1 169 ? -7.710 -17.321 0.600 1.00 95.31 169 GLU A N 1
ATOM 1319 C CA . GLU A 1 169 ? -7.788 -17.905 -0.744 1.00 95.31 169 GLU A CA 1
ATOM 1320 C C . GLU A 1 169 ? -6.402 -18.039 -1.393 1.00 95.31 169 GLU A C 1
ATOM 1322 O O . GLU A 1 169 ? -6.075 -19.085 -1.962 1.00 95.31 169 GLU A O 1
ATOM 1327 N N . LEU A 1 170 ? -5.536 -17.033 -1.235 1.00 92.50 170 LEU A N 1
ATOM 1328 C CA . LEU A 1 170 ? -4.149 -17.109 -1.700 1.00 92.50 170 LEU A CA 1
ATOM 1329 C C . LEU A 1 170 ? -3.379 -18.239 -1.003 1.00 92.50 170 LEU A C 1
ATOM 1331 O O . LEU A 1 170 ? -2.691 -19.008 -1.678 1.00 92.50 170 LEU A O 1
ATOM 1335 N N . ALA A 1 171 ? -3.538 -18.401 0.313 1.00 90.44 171 ALA A N 1
ATOM 1336 C CA . ALA A 1 171 ? -2.897 -19.480 1.062 1.00 90.44 171 ALA A CA 1
ATOM 1337 C C . ALA A 1 171 ? -3.361 -20.874 0.599 1.00 90.44 171 ALA A C 1
ATOM 1339 O O . ALA A 1 171 ? -2.533 -21.773 0.436 1.00 90.44 171 ALA A O 1
ATOM 1340 N N . LYS A 1 172 ? -4.661 -21.052 0.318 1.00 91.25 172 LYS A N 1
ATOM 1341 C CA . LYS A 1 172 ? -5.209 -22.308 -0.229 1.00 91.25 172 LYS A CA 1
ATOM 1342 C C . LYS A 1 172 ? -4.631 -22.621 -1.610 1.00 91.25 172 LYS A C 1
ATOM 1344 O O . LYS A 1 172 ? -4.236 -23.756 -1.865 1.00 91.25 172 LYS A O 1
ATOM 1349 N N . SER A 1 173 ? -4.538 -21.616 -2.482 1.00 87.06 173 SER A N 1
ATOM 1350 C CA . SER A 1 173 ? -4.007 -21.791 -3.840 1.00 87.06 173 SER A CA 1
ATOM 1351 C C . SER A 1 173 ? -2.516 -22.158 -3.863 1.00 87.06 173 SER A C 1
ATOM 1353 O O . SER A 1 173 ? -2.100 -22.961 -4.695 1.00 87.06 173 SER A O 1
ATOM 1355 N N . ALA A 1 174 ? -1.728 -21.642 -2.914 1.00 78.00 174 ALA A N 1
ATOM 1356 C CA . ALA A 1 174 ? -0.314 -21.979 -2.766 1.00 78.00 174 ALA A CA 1
ATOM 1357 C C .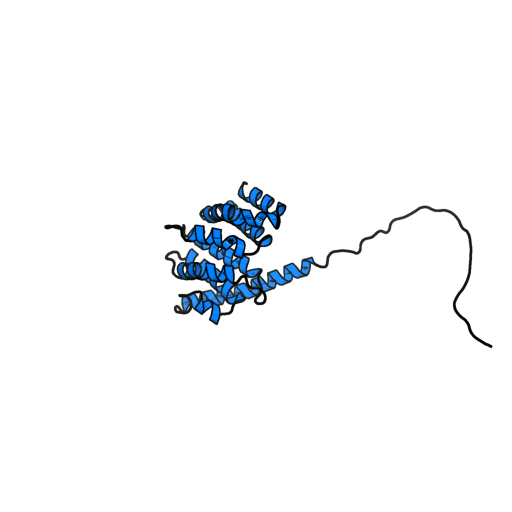 ALA A 1 174 ? -0.094 -23.394 -2.196 1.00 78.00 174 ALA A C 1
ATOM 1359 O O . ALA A 1 174 ? 0.865 -24.060 -2.577 1.00 78.00 174 ALA A O 1
ATOM 1360 N N . GLY A 1 175 ? -0.984 -23.873 -1.318 1.00 62.31 175 GLY A N 1
ATOM 1361 C CA . GLY A 1 175 ? -0.931 -25.239 -0.781 1.00 62.31 175 GLY A CA 1
ATOM 1362 C C . GLY A 1 175 ? -1.313 -26.321 -1.798 1.00 62.31 175 GLY A C 1
ATOM 1363 O O . GLY A 1 175 ? -0.762 -27.414 -1.759 1.00 62.31 175 GLY A O 1
ATOM 1364 N N . ALA A 1 176 ? -2.202 -26.014 -2.747 1.00 56.12 176 ALA A N 1
ATOM 1365 C CA . ALA A 1 176 ? -2.669 -26.971 -3.757 1.00 56.12 176 ALA A CA 1
ATOM 1366 C C . ALA A 1 176 ? -1.660 -27.254 -4.892 1.00 56.12 176 ALA A C 1
ATOM 1368 O O . ALA A 1 176 ? -1.856 -28.191 -5.657 1.00 56.12 176 ALA A O 1
ATOM 1369 N N . GLN A 1 177 ? -0.582 -26.472 -5.020 1.00 46.62 177 GLN A N 1
ATOM 1370 C CA . GLN A 1 177 ? 0.457 -26.668 -6.046 1.00 46.62 177 GLN A CA 1
ATOM 1371 C C . GLN A 1 177 ? 1.613 -27.586 -5.593 1.00 46.62 177 GLN A C 1
ATOM 1373 O O . GLN A 1 177 ? 2.581 -27.751 -6.333 1.00 46.62 177 GLN A O 1
ATOM 1378 N N . GLY A 1 178 ? 1.531 -28.177 -4.392 1.00 37.75 178 GLY A N 1
ATOM 1379 C CA . GLY A 1 178 ? 2.567 -29.045 -3.813 1.00 37.75 178 GLY A CA 1
ATOM 1380 C C . GLY A 1 178 ? 2.398 -30.557 -4.031 1.00 37.75 178 GLY A C 1
ATOM 1381 O O . GLY A 1 178 ? 3.341 -31.287 -3.745 1.00 37.75 178 GLY A O 1
ATOM 1382 N N . ASP A 1 179 ? 1.256 -31.019 -4.556 1.00 35.22 179 ASP A N 1
ATOM 1383 C CA . ASP A 1 179 ? 0.883 -32.450 -4.585 1.00 35.22 179 ASP A CA 1
ATOM 1384 C C . ASP A 1 179 ? 0.848 -33.077 -5.997 1.00 35.22 179 ASP A C 1
ATOM 1386 O O . ASP A 1 179 ? 0.255 -34.134 -6.188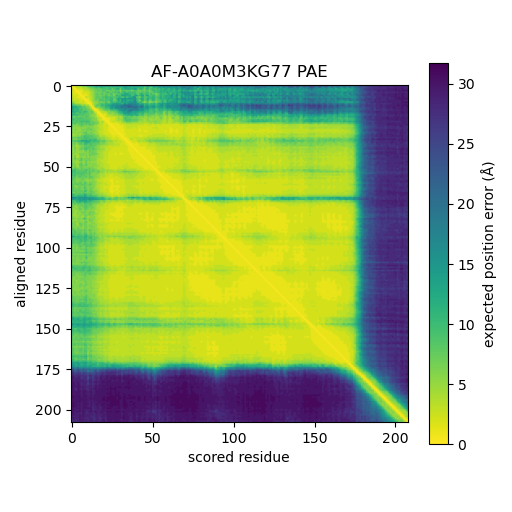 1.00 35.22 179 ASP A O 1
ATOM 1390 N N . ASP A 1 180 ? 1.504 -32.476 -6.996 1.00 38.44 180 ASP A N 1
ATOM 1391 C CA . ASP A 1 180 ? 1.607 -33.051 -8.350 1.00 38.44 180 ASP A CA 1
ATOM 1392 C C . ASP A 1 180 ? 3.072 -33.314 -8.743 1.00 38.44 180 ASP A C 1
ATOM 1394 O O . ASP A 1 180 ? 3.662 -32.652 -9.599 1.00 38.44 180 ASP A O 1
ATOM 1398 N N . GLN A 1 181 ? 3.687 -34.311 -8.096 1.00 33.16 181 GLN A N 1
ATOM 1399 C CA . GLN A 1 181 ? 4.776 -35.074 -8.707 1.00 33.16 181 GLN A CA 1
ATOM 1400 C C . GLN A 1 181 ? 4.890 -36.495 -8.131 1.00 33.16 181 GLN A C 1
ATOM 1402 O O . GLN A 1 181 ? 5.348 -36.692 -7.008 1.00 33.16 181 GLN A O 1
ATOM 1407 N N . HIS A 1 182 ? 4.571 -37.453 -9.012 1.00 34.09 182 HIS A N 1
ATOM 1408 C CA . HIS A 1 182 ? 5.179 -38.778 -9.219 1.00 34.09 182 HIS A CA 1
ATOM 1409 C C . HIS A 1 182 ? 4.242 -39.987 -9.037 1.00 34.09 182 HIS A C 1
ATOM 1411 O O . HIS A 1 182 ? 4.253 -40.632 -7.999 1.00 34.09 182 HIS A O 1
ATOM 1417 N N . ASP A 1 183 ? 3.526 -40.357 -10.106 1.00 31.39 183 ASP A N 1
ATOM 1418 C CA . ASP A 1 183 ? 3.281 -41.764 -10.462 1.00 31.39 183 ASP A CA 1
ATOM 1419 C C . ASP A 1 183 ? 2.936 -41.881 -11.955 1.00 31.39 183 ASP A C 1
ATOM 1421 O O . ASP A 1 183 ? 1.789 -42.018 -12.355 1.00 31.39 183 ASP A O 1
ATOM 1425 N N . ASP A 1 184 ? 3.967 -41.802 -12.799 1.00 37.97 184 ASP A N 1
ATOM 1426 C CA . ASP A 1 184 ? 3.909 -42.350 -14.156 1.00 37.97 184 ASP A CA 1
ATOM 1427 C C . ASP A 1 184 ? 5.310 -42.818 -14.578 1.00 37.97 184 ASP A C 1
ATOM 1429 O O . ASP A 1 184 ? 6.092 -42.107 -15.211 1.00 37.97 184 ASP A O 1
ATOM 1433 N N . GLN A 1 185 ? 5.646 -44.059 -14.214 1.00 38.38 185 GLN A N 1
ATOM 1434 C CA . GLN A 1 185 ? 6.613 -44.852 -14.971 1.00 38.38 185 GLN A CA 1
ATOM 1435 C C . GLN A 1 185 ? 6.016 -46.207 -15.372 1.00 38.38 185 GLN A C 1
ATOM 1437 O O . GLN A 1 185 ? 6.130 -47.214 -14.683 1.00 38.38 185 GLN A O 1
ATOM 1442 N N . ASN A 1 186 ? 5.469 -46.180 -16.587 1.00 33.88 186 ASN A N 1
ATOM 1443 C CA . ASN A 1 186 ? 5.909 -46.999 -17.716 1.00 33.88 186 ASN A CA 1
ATOM 1444 C C . ASN A 1 186 ? 5.509 -48.487 -17.730 1.00 33.88 186 ASN A C 1
ATOM 1446 O O . ASN A 1 186 ? 6.255 -49.379 -17.329 1.00 33.88 186 ASN A O 1
ATOM 1450 N N . ASN A 1 187 ? 4.365 -48.748 -18.361 1.00 33.41 187 ASN A N 1
ATOM 1451 C CA . ASN A 1 187 ? 4.063 -50.004 -19.037 1.00 33.41 187 ASN A CA 1
ATOM 1452 C C . ASN A 1 187 ? 4.107 -49.743 -20.551 1.00 33.41 187 ASN A C 1
ATOM 1454 O O . ASN A 1 187 ? 3.352 -48.891 -20.999 1.00 33.41 187 ASN A O 1
ATOM 1458 N N . LEU A 1 188 ? 4.951 -50.454 -21.313 1.00 35.41 188 LEU A N 1
ATOM 1459 C CA . LEU A 1 188 ? 4.634 -50.997 -22.647 1.00 35.41 188 LEU A CA 1
ATOM 1460 C C . LEU A 1 188 ? 5.783 -51.905 -23.168 1.00 35.41 188 LEU A C 1
ATOM 1462 O O . LEU A 1 188 ? 6.892 -51.451 -23.428 1.00 35.41 188 LEU A O 1
ATOM 1466 N N . SER A 1 189 ? 5.457 -53.200 -23.280 1.00 37.91 189 SER A N 1
ATOM 1467 C CA . SER A 1 189 ? 5.834 -54.257 -24.253 1.00 37.91 189 SER A CA 1
ATOM 1468 C C . SER A 1 189 ? 7.009 -54.026 -25.229 1.00 37.91 189 SER A C 1
ATOM 1470 O O . SER A 1 189 ? 7.060 -53.000 -25.888 1.00 37.91 189 SER A O 1
ATOM 1472 N N . GLY A 1 190 ? 7.902 -54.971 -25.551 1.00 30.92 190 GLY A N 1
ATOM 1473 C CA . GLY A 1 190 ? 8.068 -56.393 -25.234 1.00 30.92 190 GLY A CA 1
ATOM 1474 C C . GLY A 1 190 ? 9.072 -57.022 -26.225 1.00 30.92 190 GLY A C 1
ATOM 1475 O O . GLY A 1 190 ? 9.226 -56.495 -27.318 1.00 30.92 190 GLY A O 1
ATOM 1476 N N . ASP A 1 191 ? 9.732 -58.135 -25.875 1.00 32.75 191 ASP A N 1
ATOM 1477 C CA . ASP A 1 191 ? 10.114 -59.178 -26.846 1.00 32.75 191 ASP A CA 1
ATOM 1478 C C . ASP A 1 191 ? 10.506 -60.506 -26.160 1.00 32.75 191 ASP A C 1
ATOM 1480 O O . ASP A 1 191 ? 11.005 -60.531 -25.033 1.00 32.75 191 ASP A O 1
ATOM 1484 N N . LYS A 1 192 ? 10.198 -61.628 -26.822 1.00 36.22 192 LYS A N 1
ATOM 1485 C CA . LYS A 1 192 ? 10.316 -63.016 -26.319 1.00 36.22 192 LYS A CA 1
ATOM 1486 C C . LYS A 1 192 ? 11.772 -63.514 -26.301 1.00 36.22 192 LYS A C 1
ATOM 1488 O O . LYS A 1 192 ? 12.537 -63.134 -27.173 1.00 36.22 192 LYS A O 1
ATOM 1493 N N . VAL A 1 193 ? 12.079 -64.499 -25.430 1.00 30.72 193 VAL A N 1
ATOM 1494 C CA . VAL A 1 193 ? 12.661 -65.837 -25.764 1.00 30.72 193 VAL A CA 1
ATOM 1495 C C . VAL A 1 193 ? 13.297 -66.539 -24.533 1.00 30.72 193 VAL A C 1
ATOM 1497 O O . VAL A 1 193 ? 14.282 -66.096 -23.963 1.00 30.72 193 VAL A O 1
ATOM 1500 N N . VAL A 1 194 ? 12.711 -67.702 -24.199 1.00 30.92 194 VAL A N 1
ATOM 1501 C CA . VAL A 1 194 ? 13.318 -68.969 -23.712 1.00 30.92 194 VAL A CA 1
ATOM 1502 C C . VAL A 1 194 ? 13.978 -69.052 -22.315 1.00 30.92 194 VAL A C 1
ATOM 1504 O O . VAL A 1 194 ? 15.157 -68.807 -22.109 1.00 30.92 194 VAL A O 1
ATOM 1507 N N . SER A 1 195 ? 13.191 -69.620 -21.391 1.00 32.25 195 SER A N 1
ATOM 1508 C CA . SER A 1 195 ? 13.444 -70.859 -20.622 1.00 32.25 195 SER A CA 1
ATOM 1509 C C . SER A 1 195 ? 14.855 -71.144 -20.068 1.00 32.25 195 SER A C 1
ATOM 1511 O O . SER A 1 195 ? 15.731 -71.612 -20.793 1.00 32.25 195 SER A O 1
ATOM 1513 N N . ARG A 1 196 ? 14.995 -71.115 -18.730 1.00 30.52 196 ARG A N 1
ATOM 1514 C CA . ARG A 1 196 ? 15.588 -72.228 -17.953 1.00 30.52 196 ARG A CA 1
ATOM 1515 C C . ARG A 1 196 ? 15.309 -72.116 -16.448 1.00 30.52 196 ARG A C 1
ATOM 1517 O O . ARG A 1 196 ? 15.553 -71.101 -15.812 1.00 30.52 196 ARG A O 1
ATOM 1524 N N . LYS A 1 197 ? 14.815 -73.235 -15.911 1.00 34.00 197 LYS A N 1
ATOM 1525 C CA . LYS A 1 197 ? 14.605 -73.593 -14.498 1.00 34.00 197 LYS A CA 1
ATOM 1526 C C . LYS A 1 197 ? 15.758 -73.174 -13.569 1.00 34.00 197 LYS A C 1
ATOM 1528 O O . LYS A 1 197 ? 16.905 -73.475 -13.886 1.00 34.00 197 LYS A O 1
ATOM 1533 N N . LYS A 1 198 ? 15.417 -72.770 -12.336 1.00 34.22 198 LYS A N 1
ATOM 1534 C CA . LYS A 1 198 ? 15.840 -73.466 -11.099 1.00 34.22 198 LYS A CA 1
ATOM 1535 C C . LYS A 1 198 ? 14.992 -73.041 -9.885 1.00 34.22 198 LYS A C 1
ATOM 1537 O O . LYS A 1 198 ? 14.873 -71.867 -9.570 1.00 34.22 198 LYS A O 1
ATOM 1542 N N . LYS A 1 199 ? 14.401 -74.060 -9.245 1.00 32.72 199 LYS A N 1
ATOM 1543 C CA . LYS A 1 199 ? 13.829 -74.090 -7.885 1.00 32.72 199 LYS A CA 1
ATOM 1544 C C . LYS A 1 199 ? 14.857 -73.620 -6.842 1.00 32.72 199 LYS A C 1
ATOM 1546 O O . LYS A 1 199 ? 16.045 -73.838 -7.081 1.00 32.72 199 LYS A O 1
ATOM 1551 N N . THR A 1 200 ? 14.388 -73.138 -5.678 1.00 32.19 200 THR A N 1
ATOM 1552 C CA . THR A 1 200 ? 14.597 -73.676 -4.291 1.00 32.19 200 THR A CA 1
ATOM 1553 C C . THR A 1 200 ? 14.252 -72.563 -3.268 1.00 32.19 200 THR A C 1
ATOM 1555 O O . THR A 1 200 ? 14.885 -71.518 -3.300 1.00 32.19 200 THR A O 1
ATOM 1558 N N . ALA A 1 201 ? 13.066 -72.599 -2.633 1.00 36.94 201 ALA A N 1
ATOM 1559 C CA . ALA A 1 201 ? 12.757 -73.025 -1.240 1.00 36.94 201 ALA A CA 1
ATOM 1560 C C . ALA A 1 201 ? 13.349 -72.094 -0.150 1.00 36.94 201 ALA A C 1
ATOM 1562 O O . ALA A 1 201 ? 14.558 -71.942 -0.064 1.00 36.94 201 ALA A O 1
ATOM 1563 N N . PHE A 1 202 ? 12.544 -71.262 0.523 1.00 33.31 202 PHE A N 1
ATOM 1564 C CA . PHE A 1 202 ? 11.709 -71.511 1.723 1.00 33.31 202 PHE A CA 1
ATOM 1565 C C . PHE A 1 202 ? 12.502 -71.796 3.019 1.00 33.31 202 PHE A C 1
ATOM 1567 O O . PHE A 1 202 ? 12.989 -72.896 3.242 1.00 33.31 202 PHE A O 1
ATOM 1574 N N . GLN A 1 203 ? 12.622 -70.724 3.811 1.00 36.78 203 GLN A N 1
ATOM 1575 C CA . GLN A 1 203 ? 12.570 -70.553 5.274 1.00 36.78 203 GLN A CA 1
ATOM 1576 C C . GLN A 1 203 ? 12.978 -71.683 6.257 1.00 36.78 203 GLN A C 1
ATOM 1578 O O . GLN A 1 203 ? 12.399 -72.759 6.284 1.00 36.78 203 GLN A O 1
ATOM 1583 N N . ALA A 1 204 ? 13.915 -71.303 7.140 1.00 36.59 204 ALA A N 1
ATOM 1584 C CA . ALA A 1 204 ? 14.029 -71.532 8.594 1.00 36.59 204 ALA A CA 1
ATOM 1585 C C . ALA A 1 204 ? 13.707 -72.905 9.248 1.00 36.59 204 ALA A C 1
ATOM 1587 O O . ALA A 1 204 ? 12.569 -73.345 9.338 1.00 36.59 204 ALA A O 1
ATOM 1588 N N . HIS A 1 205 ? 14.772 -73.466 9.837 1.00 35.22 205 HIS A N 1
ATOM 1589 C CA . HIS A 1 205 ? 14.915 -74.163 11.133 1.00 35.22 205 HIS A CA 1
ATOM 1590 C C . HIS A 1 205 ? 13.682 -74.353 12.054 1.00 35.22 205 HIS A C 1
ATOM 1592 O O . HIS A 1 205 ? 13.154 -73.370 12.567 1.00 35.22 205 HIS A O 1
ATOM 1598 N N . GLN A 1 206 ? 13.369 -75.611 12.414 1.00 30.47 206 GLN A N 1
ATOM 1599 C CA . GLN A 1 206 ? 13.562 -76.216 13.760 1.00 30.47 206 GLN A CA 1
ATOM 1600 C C . GLN A 1 206 ? 12.893 -77.606 13.856 1.00 30.47 206 GLN A C 1
ATOM 1602 O O . GLN A 1 206 ? 11.707 -77.720 13.567 1.00 30.47 206 GLN A O 1
ATOM 1607 N N . GLN A 1 207 ? 13.626 -78.629 14.323 1.00 32.59 207 GLN A N 1
ATOM 1608 C CA . GLN A 1 207 ? 13.376 -79.358 15.586 1.00 32.59 207 GLN A CA 1
ATOM 1609 C C . GLN A 1 207 ? 14.305 -80.586 15.739 1.00 32.59 207 GLN A C 1
ATOM 1611 O O . GLN A 1 207 ? 14.440 -81.376 14.807 1.00 32.59 207 GLN A O 1
ATOM 1616 N N . HIS A 1 208 ? 14.828 -80.709 16.970 1.00 34.44 208 HIS A N 1
ATOM 1617 C CA . HIS A 1 208 ? 15.644 -81.759 17.611 1.00 34.44 208 HIS A CA 1
ATOM 1618 C C . HIS A 1 208 ? 17.145 -81.847 17.315 1.00 34.44 208 HIS A C 1
ATOM 1620 O O . HIS A 1 208 ? 17.545 -82.142 16.171 1.00 34.44 208 HIS A O 1
#